Protein AF-A0A1C6RLP1-F1 (afdb_monomer_lite)

Foldseek 3Di:
DVVVVVVCVCVVFPWDKDADDPVRQWDQDPVVRDTGGDGIDGDGPVVVVVSVVVVVVVVVVVVVVVVVVVVVVVVVVVVVVVVVVVVVVVVVVVVVVVVVVVVVVVVVVVVVVVVVVVVVVVVVVVVVVVVVVVVVVVVVVVVVVVVVVVVVVVLLVVLLVLLCVQVVQDDPVVVVVQVCLVQVVVCVPPVFGKDWDPCPCDSVSQQAIFIDTPNDGQAHEQHGLSCLLVDDQPHAYEYAAPVSLCSNVVSVSHDSVRYHYDHHDDPVPVVVD

Sequence (273 aa):
MQLTAFIRWVLHGQTIPHWVRPRYRRIWYPTSESHRRRNLIWTTSRHVDTETRHEAMRQRQDERKRQREEQERRAEQQRQAEAEARRQEEERQREAQRQEQERQRQIRAAGEAARWAEQRRQWEIEAEQARQRREAEERRRQEQARAAEEQRLRQEREEELAAGRWWTGLSSVQIGQLRDAVAEPLWGREATGVEFDPLGVTVDSAYGIAIYVRRRLHGVLRPSPASLGRLPPVVPVYVRNAREAHELVSTGNIDPARVVHFDLPDHEQMSLM

Structure (mmCIF, N/CA/C/O backbone):
data_AF-A0A1C6RLP1-F1
#
_entry.id   AF-A0A1C6RLP1-F1
#
loop_
_atom_site.group_PDB
_atom_site.id
_atom_site.type_symbol
_atom_site.label_atom_id
_atom_site.label_alt_id
_atom_site.label_comp_id
_atom_site.label_asym_id
_atom_site.label_entity_id
_atom_site.label_seq_id
_atom_site.pdbx_PDB_ins_code
_atom_site.Cartn_x
_atom_site.Cartn_y
_atom_site.Cartn_z
_atom_site.occupancy
_atom_site.B_iso_or_equiv
_atom_site.auth_seq_id
_atom_site.auth_comp_id
_atom_site.auth_asym_id
_atom_site.auth_atom_id
_atom_site.pdbx_PDB_model_num
ATOM 1 N N . MET A 1 1 ? -99.589 -6.210 100.890 1.00 49.69 1 MET A N 1
ATOM 2 C CA . MET A 1 1 ? -98.769 -7.447 100.842 1.00 49.69 1 MET A CA 1
ATOM 3 C C . MET A 1 1 ? -97.376 -7.277 100.195 1.00 49.69 1 MET A C 1
ATOM 5 O O . MET A 1 1 ? -96.757 -8.274 99.857 1.00 49.69 1 MET A O 1
ATOM 9 N N . GLN A 1 2 ? -96.814 -6.064 100.064 1.00 63.09 2 GLN A N 1
ATOM 10 C CA . GLN A 1 2 ? -95.478 -5.873 99.454 1.00 63.09 2 GLN A CA 1
ATOM 11 C C . GLN A 1 2 ? -94.317 -5.840 100.469 1.00 63.09 2 GLN A C 1
ATOM 13 O O . GLN A 1 2 ? -93.199 -6.223 100.138 1.00 63.09 2 GLN A O 1
ATOM 18 N N . LEU A 1 3 ? -94.581 -5.463 101.726 1.00 63.12 3 LEU A N 1
ATOM 19 C CA . LEU A 1 3 ? -93.542 -5.332 102.754 1.00 63.12 3 LEU A CA 1
ATOM 20 C C . LEU A 1 3 ? -92.963 -6.690 103.186 1.00 63.12 3 LEU A C 1
ATOM 22 O O . LEU A 1 3 ? -91.759 -6.830 103.339 1.00 63.12 3 LEU A O 1
ATOM 26 N N . THR A 1 4 ? -93.798 -7.720 103.317 1.00 59.78 4 THR A N 1
ATOM 27 C CA . THR A 1 4 ? -93.370 -9.059 103.752 1.00 59.78 4 THR A CA 1
ATOM 28 C C . THR A 1 4 ? -92.510 -9.765 102.702 1.00 59.78 4 THR A C 1
ATOM 30 O O . THR A 1 4 ? -91.589 -10.495 103.055 1.00 59.78 4 THR A O 1
ATOM 33 N N . ALA A 1 5 ? -92.768 -9.516 101.413 1.00 62.84 5 ALA A N 1
ATOM 34 C CA . ALA A 1 5 ? -91.944 -10.007 100.308 1.00 62.84 5 ALA A CA 1
ATOM 35 C C . ALA A 1 5 ? -90.592 -9.278 100.243 1.00 62.84 5 ALA A C 1
ATOM 37 O O . ALA A 1 5 ? -89.565 -9.920 100.042 1.00 62.84 5 ALA A O 1
ATOM 38 N N . PHE A 1 6 ? -90.580 -7.963 100.494 1.00 65.06 6 PHE A N 1
ATOM 39 C CA . PHE A 1 6 ? -89.352 -7.175 100.614 1.00 65.06 6 PHE A CA 1
ATOM 40 C C . PHE A 1 6 ? -88.511 -7.618 101.818 1.00 65.06 6 PHE A C 1
ATOM 42 O O . PHE A 1 6 ? -87.318 -7.860 101.679 1.00 65.06 6 PHE A O 1
ATOM 49 N N . ILE A 1 7 ? -89.142 -7.829 102.975 1.00 61.16 7 ILE A N 1
ATOM 50 C CA . ILE A 1 7 ? -88.480 -8.335 104.182 1.00 61.16 7 ILE A CA 1
ATOM 51 C C . ILE A 1 7 ? -87.945 -9.755 103.949 1.00 61.16 7 ILE A C 1
ATOM 53 O O . ILE A 1 7 ? -86.803 -10.022 104.299 1.00 61.16 7 ILE A O 1
ATOM 57 N N . ARG A 1 8 ? -88.688 -10.651 103.282 1.00 57.91 8 ARG A N 1
ATOM 58 C CA . ARG A 1 8 ? -88.166 -11.973 102.879 1.00 57.91 8 ARG A CA 1
ATOM 59 C C . ARG A 1 8 ? -86.990 -11.873 101.909 1.00 57.91 8 ARG A C 1
ATOM 61 O O . ARG A 1 8 ? -86.051 -12.644 102.044 1.00 57.91 8 ARG A O 1
ATOM 68 N N . TRP A 1 9 ? -87.014 -10.939 100.961 1.00 64.19 9 TRP A N 1
ATOM 69 C CA . TRP A 1 9 ? -85.917 -10.729 100.012 1.00 64.19 9 TRP A CA 1
ATOM 70 C C . TRP A 1 9 ? -84.651 -10.199 100.703 1.00 64.19 9 TRP A C 1
ATOM 72 O O . TRP A 1 9 ? -83.565 -10.723 100.467 1.00 64.19 9 TRP A O 1
ATOM 82 N N . VAL A 1 10 ? -84.802 -9.245 101.627 1.00 58.47 10 VAL A N 1
ATOM 83 C CA . VAL A 1 10 ? -83.713 -8.706 102.462 1.00 58.47 10 VAL A CA 1
ATOM 84 C C . VAL A 1 10 ? -83.183 -9.752 103.457 1.00 58.47 10 VAL A C 1
ATOM 86 O O . VAL A 1 10 ? -81.980 -9.817 103.693 1.00 58.47 10 VAL A O 1
ATOM 89 N N . LEU A 1 11 ? -84.051 -10.605 104.018 1.00 56.56 11 LEU A N 1
ATOM 90 C CA . LEU A 1 11 ? -83.676 -11.628 105.006 1.00 56.56 11 LEU A CA 1
ATOM 91 C C . LEU A 1 11 ? -83.151 -12.939 104.393 1.00 56.56 11 LEU A C 1
ATOM 93 O O . LEU A 1 11 ? -82.450 -13.676 105.080 1.00 56.56 11 LEU A O 1
ATOM 97 N N . HIS A 1 12 ? -83.477 -13.269 103.137 1.00 60.09 12 HIS A N 1
ATOM 98 C CA . HIS A 1 12 ? -82.965 -14.470 102.445 1.00 60.09 12 HIS A CA 1
ATOM 99 C C . HIS A 1 12 ? -81.809 -14.188 101.476 1.00 60.09 12 HIS A C 1
ATOM 101 O O . HIS A 1 12 ? -81.212 -15.123 100.944 1.00 60.09 12 HIS A O 1
ATOM 107 N N . GLY A 1 13 ? -81.445 -12.922 101.276 1.00 60.75 13 GLY A N 1
ATOM 108 C CA . GLY A 1 13 ? -80.247 -12.524 100.550 1.00 60.75 13 GLY A CA 1
ATOM 109 C C . GLY A 1 13 ? -79.553 -11.393 101.289 1.00 60.75 13 GLY A C 1
ATOM 110 O O . GLY A 1 13 ? -79.918 -10.240 101.106 1.00 60.75 13 GLY A O 1
ATOM 111 N N . GLN A 1 14 ? -78.554 -11.725 102.110 1.00 65.69 14 GLN A N 1
ATOM 112 C CA . GLN A 1 14 ? -77.731 -10.762 102.846 1.00 65.69 14 GLN A CA 1
ATOM 113 C C . GLN A 1 14 ? -77.179 -9.690 101.890 1.00 65.69 14 GLN A C 1
ATOM 115 O O . GLN A 1 14 ? -76.252 -9.940 101.114 1.00 65.69 14 GLN A O 1
ATOM 120 N N . THR A 1 15 ? -77.779 -8.499 101.907 1.00 73.69 15 THR A N 1
ATOM 121 C CA . THR A 1 15 ? -77.303 -7.352 101.133 1.00 73.69 15 THR A CA 1
ATOM 122 C C . THR A 1 15 ? -76.133 -6.714 101.862 1.00 73.69 15 THR A C 1
ATOM 124 O O . THR A 1 15 ? -76.281 -6.275 103.001 1.00 73.69 15 THR A O 1
ATOM 127 N N . ILE A 1 16 ? -74.986 -6.630 101.198 1.00 78.50 16 ILE A N 1
ATOM 128 C CA . ILE A 1 16 ? -73.773 -6.005 101.723 1.00 78.50 16 ILE A CA 1
ATOM 129 C C . ILE A 1 16 ? -73.480 -4.697 100.976 1.00 78.50 16 ILE A C 1
ATOM 131 O O . ILE A 1 16 ? -73.788 -4.588 99.780 1.00 78.50 16 ILE A O 1
ATOM 135 N N . PRO A 1 17 ? -72.886 -3.696 101.647 1.00 82.31 17 PRO A N 1
ATOM 136 C CA . PRO A 1 17 ? -72.351 -2.527 100.968 1.00 82.31 17 PRO A CA 1
ATOM 137 C C . PRO A 1 17 ? -71.108 -2.938 100.161 1.00 82.31 17 PRO A C 1
ATOM 139 O O . PRO A 1 17 ? -70.159 -3.494 100.708 1.00 82.31 17 PRO A O 1
ATOM 142 N N . HIS A 1 18 ? -71.105 -2.668 98.855 1.00 84.75 18 HIS A N 1
ATOM 143 C CA . HIS A 1 18 ? -70.014 -3.010 97.935 1.00 84.75 18 HIS A CA 1
ATOM 144 C C . HIS A 1 18 ? -69.529 -1.783 97.164 1.00 84.75 18 HIS A C 1
ATOM 146 O O . HIS A 1 18 ? -70.326 -1.036 96.584 1.00 84.75 18 HIS A O 1
ATOM 152 N N . TRP A 1 19 ? -68.211 -1.586 97.138 1.00 87.12 19 TRP A N 1
ATOM 153 C CA . TRP A 1 19 ? -67.572 -0.507 96.391 1.00 87.12 19 TRP A CA 1
ATOM 154 C C . TRP A 1 19 ? -67.440 -0.885 94.917 1.00 87.12 19 TRP A C 1
ATOM 156 O O . TRP A 1 19 ? -66.669 -1.770 94.547 1.00 87.12 19 TRP A O 1
ATOM 166 N N . VAL A 1 20 ? -68.158 -0.166 94.056 1.00 83.19 20 VAL A N 1
ATOM 167 C CA . VAL A 1 20 ? -68.177 -0.437 92.613 1.00 83.19 20 VAL A CA 1
ATOM 168 C C . VAL A 1 20 ? -66.819 -0.088 91.998 1.00 83.19 20 VAL A C 1
ATOM 170 O O . VAL A 1 20 ? -66.298 1.028 92.179 1.00 83.19 20 VAL A O 1
ATOM 173 N N . ARG A 1 21 ? -66.232 -1.019 91.233 1.00 82.25 21 ARG A N 1
ATOM 174 C CA . ARG A 1 21 ? -64.921 -0.797 90.599 1.00 82.25 21 ARG A CA 1
ATOM 175 C C . ARG A 1 21 ? -64.995 0.346 89.576 1.00 82.25 21 ARG A C 1
ATOM 177 O O . ARG A 1 21 ? -66.020 0.489 88.908 1.00 82.25 21 ARG A O 1
ATOM 184 N N . PRO A 1 22 ? -63.919 1.142 89.382 1.00 84.06 22 PRO A N 1
ATOM 185 C CA . PRO A 1 22 ? -63.925 2.362 88.561 1.00 84.06 22 PRO A CA 1
ATOM 186 C C . PRO A 1 22 ? -64.603 2.243 87.190 1.00 84.06 22 PRO A C 1
ATOM 188 O O . PRO A 1 22 ? -65.328 3.151 86.783 1.00 84.06 22 PRO A O 1
ATOM 191 N N . ARG A 1 23 ? -64.421 1.107 86.508 1.00 81.38 23 ARG A N 1
ATOM 192 C CA . ARG A 1 23 ? -64.963 0.838 85.169 1.00 81.38 23 ARG A CA 1
ATOM 193 C C . ARG A 1 23 ? -66.481 0.620 85.140 1.00 81.38 23 ARG A C 1
ATOM 195 O O . ARG A 1 23 ? -67.092 0.881 84.112 1.00 81.38 23 ARG A O 1
ATOM 202 N N . TYR A 1 24 ? -67.085 0.200 86.251 1.00 81.25 24 TYR A N 1
ATOM 203 C CA . TYR A 1 24 ? -68.528 -0.055 86.367 1.00 81.25 24 TYR A CA 1
ATOM 204 C C . TYR A 1 24 ? -69.284 1.057 87.116 1.00 81.25 24 TYR A C 1
ATOM 206 O O . TYR A 1 24 ? -70.502 0.998 87.251 1.00 81.25 24 TYR A O 1
ATOM 214 N N . ARG A 1 25 ? -68.589 2.108 87.584 1.00 84.69 25 ARG A N 1
ATOM 215 C CA . ARG A 1 25 ? -69.204 3.214 88.350 1.00 84.69 25 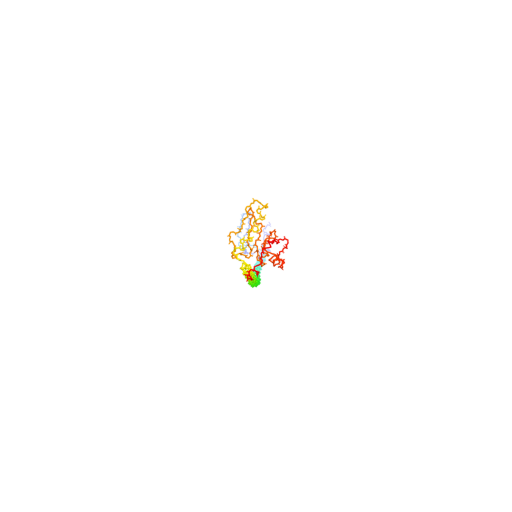ARG A CA 1
ATOM 216 C C . ARG A 1 25 ? -70.211 4.029 87.548 1.00 84.69 25 ARG A C 1
ATOM 218 O O . ARG A 1 25 ? -71.089 4.650 88.141 1.00 84.69 25 ARG A O 1
ATOM 225 N N . ARG A 1 26 ? -70.050 4.107 86.225 1.00 83.75 26 ARG A N 1
ATOM 226 C CA . ARG A 1 26 ? -70.919 4.893 85.342 1.00 83.75 26 ARG A CA 1
ATOM 227 C C . ARG A 1 26 ? -72.095 4.037 84.893 1.00 83.75 26 ARG A C 1
ATOM 229 O O . ARG A 1 26 ? -71.922 3.138 84.081 1.00 83.75 26 ARG A O 1
ATOM 236 N N . ILE A 1 27 ? -73.281 4.365 85.389 1.00 79.44 27 ILE A N 1
ATOM 237 C CA . ILE A 1 27 ? -74.535 3.733 84.972 1.00 79.44 27 ILE A CA 1
ATOM 238 C C . ILE A 1 27 ? -75.354 4.776 84.217 1.00 79.44 27 ILE A C 1
ATOM 240 O O . ILE A 1 27 ? -75.438 5.929 84.646 1.00 79.44 27 ILE A O 1
ATOM 244 N N . TRP A 1 28 ? -75.896 4.383 83.069 1.00 81.50 28 TRP A N 1
ATOM 245 C CA . TRP A 1 28 ? -76.830 5.191 82.291 1.00 81.50 28 TRP A CA 1
ATOM 246 C C . TRP A 1 28 ? -78.230 5.101 82.900 1.00 81.50 28 TRP A C 1
ATOM 248 O O . TRP A 1 28 ? -78.699 3.998 83.178 1.00 81.50 28 TRP A O 1
ATOM 258 N N . TYR A 1 29 ? -78.887 6.242 83.110 1.00 78.50 29 TYR A N 1
ATOM 259 C CA . TYR A 1 29 ? -80.277 6.291 83.562 1.00 78.50 29 TYR A CA 1
ATOM 260 C C . TYR A 1 29 ? -81.164 6.730 82.403 1.00 78.50 29 TYR A C 1
ATOM 262 O O . TYR A 1 29 ? -81.102 7.901 82.027 1.00 78.50 29 TYR A O 1
ATOM 270 N N . PRO A 1 30 ? -82.006 5.833 81.861 1.00 76.44 30 PRO A N 1
ATOM 271 C CA . PRO A 1 30 ? -82.843 6.149 80.708 1.00 76.44 30 PRO A CA 1
ATOM 272 C C . PRO A 1 30 ? -83.847 7.273 80.987 1.00 76.44 30 PRO A C 1
ATOM 274 O O . PRO A 1 30 ? -84.118 8.080 80.115 1.00 76.44 30 PRO A O 1
ATOM 277 N N . THR A 1 31 ? -84.369 7.360 82.214 1.00 80.25 31 THR A N 1
ATOM 278 C CA . THR A 1 31 ? -85.379 8.356 82.612 1.00 80.25 31 THR A CA 1
ATOM 279 C C . THR A 1 31 ? -84.837 9.769 82.796 1.00 80.25 31 THR A C 1
ATOM 281 O O . THR A 1 31 ? -85.618 10.712 82.801 1.00 80.25 31 THR A O 1
ATOM 284 N N . SER A 1 32 ? -83.526 9.933 82.982 1.00 76.25 32 SER A N 1
ATOM 285 C CA . SER A 1 32 ? -82.899 11.242 83.199 1.00 76.25 32 SER A CA 1
ATOM 286 C C . SER A 1 32 ? -81.805 11.560 82.183 1.00 76.25 32 SER A C 1
ATOM 288 O O . SER A 1 32 ? -81.011 12.460 82.454 1.00 76.25 32 SER A O 1
ATOM 290 N N . GLU A 1 33 ? -81.700 10.763 81.110 1.00 80.44 33 GLU A N 1
ATOM 291 C CA . GLU A 1 33 ? -80.684 10.830 80.043 1.00 80.44 33 GLU A CA 1
ATOM 292 C C . GLU A 1 33 ? -79.288 11.245 80.528 1.00 80.44 33 GLU A C 1
ATOM 294 O O . GLU A 1 33 ? -78.588 12.066 79.938 1.00 80.44 33 GLU A O 1
ATOM 299 N N . SER A 1 34 ? -78.869 10.704 81.668 1.00 85.38 34 SER A N 1
ATOM 300 C CA . SER A 1 34 ? -77.621 11.112 82.298 1.00 85.38 34 SER A CA 1
ATOM 301 C C . SER A 1 34 ? -76.903 9.932 82.916 1.00 85.38 34 SER A C 1
ATOM 303 O O . SER A 1 34 ? -77.490 8.986 83.452 1.00 85.38 34 SER A O 1
ATOM 305 N N . HIS A 1 35 ? -75.576 10.004 82.858 1.00 82.38 35 HIS A N 1
ATOM 306 C CA . HIS A 1 35 ? -74.723 9.097 83.599 1.00 82.38 35 HIS A CA 1
ATOM 307 C C . HIS A 1 35 ? -74.571 9.595 85.025 1.00 82.38 35 HIS A C 1
ATOM 309 O O . HIS A 1 35 ? -74.122 10.717 85.258 1.00 82.38 35 HIS A O 1
ATOM 315 N N . ARG A 1 36 ? -74.836 8.721 85.992 1.00 80.62 36 ARG A N 1
ATOM 316 C CA . ARG A 1 36 ? -74.445 8.978 87.380 1.00 80.62 36 ARG A CA 1
ATOM 317 C C . ARG A 1 36 ? -73.341 8.025 87.790 1.00 80.62 36 ARG A C 1
ATOM 319 O O . ARG A 1 36 ? -73.319 6.860 87.388 1.00 80.62 36 ARG A O 1
ATOM 326 N N . ARG A 1 37 ? -72.411 8.542 88.592 1.00 84.06 37 ARG A N 1
ATOM 327 C CA . ARG A 1 37 ? -71.358 7.744 89.216 1.00 84.06 37 ARG A CA 1
ATOM 328 C C . ARG A 1 37 ? -71.879 7.182 90.530 1.00 84.06 37 ARG A C 1
ATOM 330 O O . ARG A 1 37 ? -72.184 7.943 91.441 1.00 84.06 37 ARG A O 1
ATOM 337 N N . ARG A 1 38 ? -71.974 5.858 90.625 1.00 82.06 38 ARG A N 1
ATOM 338 C CA . ARG A 1 38 ? -72.230 5.161 91.888 1.00 82.06 38 ARG A CA 1
ATOM 339 C C . ARG A 1 38 ? -70.918 4.592 92.399 1.00 82.06 38 ARG A C 1
ATOM 341 O O . ARG A 1 38 ? -70.305 3.766 91.732 1.00 82.06 38 ARG A O 1
ATOM 348 N N . ASN A 1 39 ? -70.487 5.059 93.565 1.00 82.75 39 ASN A N 1
ATOM 349 C CA . ASN A 1 39 ? -69.274 4.557 94.210 1.00 82.75 39 ASN A CA 1
ATOM 350 C C . ASN A 1 39 ? -69.573 3.372 95.135 1.00 82.75 39 ASN A C 1
ATOM 352 O O . ASN A 1 39 ? -68.718 2.510 95.305 1.00 82.75 39 ASN A O 1
ATOM 356 N N . LEU A 1 40 ? -70.791 3.316 95.676 1.00 85.19 40 LEU A N 1
ATOM 357 C CA . LEU A 1 40 ? -71.244 2.313 96.627 1.00 85.19 40 LEU A CA 1
ATOM 358 C C . LEU A 1 40 ? -72.641 1.832 96.223 1.00 85.19 40 LEU A C 1
ATOM 360 O O . LEU A 1 40 ? -73.499 2.648 95.874 1.00 85.19 40 LEU A O 1
ATOM 364 N N . ILE A 1 41 ? -72.861 0.522 96.258 1.00 83.50 41 ILE A N 1
ATOM 365 C CA . ILE A 1 41 ? -74.172 -0.098 96.044 1.00 83.50 41 ILE A CA 1
ATOM 366 C C . ILE A 1 41 ? -74.447 -1.118 97.144 1.00 83.50 41 ILE A C 1
ATOM 368 O O . ILE A 1 41 ? -73.523 -1.737 97.665 1.00 83.50 41 ILE A O 1
ATOM 372 N N . TRP A 1 42 ? -75.721 -1.318 97.464 1.00 80.81 42 TRP A N 1
ATOM 373 C CA . TRP A 1 42 ? -76.164 -2.451 98.269 1.00 80.81 42 TRP A CA 1
ATOM 374 C C . TRP A 1 42 ? -76.475 -3.600 97.316 1.00 80.81 42 TRP A C 1
ATOM 376 O O . TRP A 1 42 ? -77.325 -3.458 96.437 1.00 80.81 42 TRP A O 1
ATOM 386 N N . THR A 1 43 ? -75.740 -4.702 97.424 1.00 80.88 43 THR A N 1
ATOM 387 C CA . THR A 1 43 ? -75.869 -5.841 96.507 1.00 80.88 43 THR A CA 1
ATOM 388 C C . THR A 1 43 ? -75.664 -7.161 97.240 1.00 80.88 43 THR A C 1
ATOM 390 O O . THR A 1 43 ? -75.338 -7.183 98.423 1.00 80.88 43 THR A O 1
ATOM 393 N N . THR A 1 44 ? -75.884 -8.275 96.552 1.00 79.62 44 THR A N 1
ATOM 394 C CA . THR A 1 44 ? -75.663 -9.616 97.107 1.00 79.62 44 THR A CA 1
ATOM 395 C C . THR A 1 44 ? -74.211 -10.052 96.910 1.00 79.62 44 THR A C 1
ATOM 397 O O . THR A 1 44 ? -73.563 -9.655 95.938 1.00 79.62 44 THR A O 1
ATOM 400 N N . SER A 1 45 ? -73.704 -10.925 97.784 1.00 79.06 45 SER A N 1
ATOM 401 C CA . SER A 1 45 ? -72.367 -11.535 97.651 1.00 79.06 45 SER A CA 1
ATOM 402 C C . SER A 1 45 ? -72.134 -12.160 96.268 1.00 79.06 45 SER A C 1
ATOM 404 O O . SER A 1 45 ? -71.102 -11.932 95.641 1.00 79.06 45 SER A O 1
ATOM 406 N N . ARG A 1 46 ? -73.151 -12.834 95.715 1.00 80.50 46 ARG A N 1
ATOM 407 C CA . ARG A 1 46 ? -73.116 -13.438 94.373 1.00 80.50 46 ARG A CA 1
ATOM 408 C C . ARG A 1 46 ? -72.812 -12.424 93.262 1.00 80.50 46 ARG A C 1
ATOM 410 O O . ARG A 1 46 ? -72.161 -12.770 92.274 1.00 80.50 46 ARG A O 1
ATOM 417 N N . HIS A 1 47 ? -73.278 -11.182 93.393 1.00 80.38 47 HIS A N 1
ATOM 418 C CA . HIS A 1 47 ? -72.984 -10.127 92.424 1.00 80.38 47 HIS A CA 1
ATOM 419 C C . HIS A 1 47 ? -71.520 -9.679 92.503 1.00 80.38 47 HIS A C 1
ATOM 421 O O . HIS A 1 47 ? -70.874 -9.543 91.466 1.00 80.38 47 HIS A O 1
ATOM 427 N N . VAL A 1 48 ? -70.981 -9.529 93.717 1.00 81.81 48 VAL A N 1
ATOM 428 C CA . VAL A 1 48 ? -69.567 -9.185 93.958 1.00 81.81 48 VAL A CA 1
ATOM 429 C C . VAL A 1 48 ? -68.631 -10.257 93.394 1.00 81.81 48 VAL A C 1
ATOM 431 O O . VAL A 1 48 ? -67.642 -9.935 92.726 1.00 81.81 48 VAL A O 1
ATOM 434 N N . ASP A 1 49 ? -68.977 -11.532 93.582 1.00 83.94 49 ASP A N 1
ATOM 435 C CA . ASP A 1 49 ? -68.229 -12.660 93.019 1.00 83.94 49 ASP A CA 1
ATOM 436 C C . ASP A 1 49 ? -68.257 -12.651 91.489 1.00 83.94 49 ASP A C 1
ATOM 438 O O . ASP A 1 49 ? -67.244 -12.901 90.834 1.00 83.94 49 ASP A O 1
ATOM 442 N N . THR A 1 50 ? -69.410 -12.325 90.902 1.00 85.19 50 THR A N 1
ATOM 443 C CA . THR A 1 50 ? -69.573 -12.247 89.445 1.00 85.19 50 THR A CA 1
ATOM 444 C C . THR A 1 50 ? -68.772 -11.081 88.858 1.00 85.19 50 THR A C 1
ATOM 446 O O . THR A 1 50 ? -68.044 -11.278 87.886 1.00 85.19 50 THR A O 1
ATOM 449 N N . GLU A 1 51 ? -68.825 -9.892 89.471 1.00 84.06 51 GLU A N 1
ATOM 450 C CA . GLU A 1 51 ? -68.019 -8.728 89.067 1.00 84.06 51 GLU A CA 1
ATOM 451 C C . GLU A 1 51 ? -66.516 -9.032 89.168 1.00 84.06 51 GLU A C 1
ATOM 453 O O . GLU A 1 51 ? -65.748 -8.720 88.255 1.00 84.06 51 GLU A O 1
ATOM 458 N N . THR A 1 52 ? -66.095 -9.706 90.241 1.00 85.50 52 THR A N 1
ATOM 459 C CA . THR A 1 52 ? -64.699 -10.115 90.448 1.00 85.50 52 THR A CA 1
ATOM 460 C C . THR A 1 52 ? -64.246 -11.148 89.414 1.00 85.50 52 THR A C 1
ATOM 462 O O . THR A 1 52 ? -63.162 -11.002 88.847 1.00 85.50 52 THR A O 1
ATOM 465 N N . ARG A 1 53 ? -65.083 -12.144 89.087 1.00 87.50 53 ARG A N 1
ATOM 466 C CA . ARG A 1 53 ? -64.810 -13.119 88.014 1.00 87.50 53 ARG A CA 1
ATOM 467 C C . ARG A 1 53 ? -64.725 -12.458 86.637 1.00 87.50 53 ARG A C 1
ATOM 469 O O . ARG A 1 53 ? -63.828 -12.792 85.866 1.00 87.50 53 ARG A O 1
ATOM 476 N N . HIS A 1 54 ? -65.615 -11.513 86.332 1.00 87.56 54 HIS A N 1
ATOM 477 C CA . HIS A 1 54 ? -65.586 -10.760 85.076 1.00 87.56 54 HIS A CA 1
ATOM 478 C C . HIS A 1 54 ? -64.317 -9.911 84.957 1.00 87.56 54 HIS A C 1
ATOM 480 O O . HIS A 1 54 ? -63.695 -9.883 83.896 1.00 87.56 54 HIS A O 1
ATOM 486 N N . GLU A 1 55 ? -63.889 -9.255 86.038 1.00 86.50 55 GLU A N 1
ATOM 487 C CA . GLU A 1 55 ? -62.658 -8.465 86.013 1.00 86.50 55 GLU A CA 1
ATOM 488 C C . GLU A 1 55 ? -61.414 -9.342 85.846 1.00 86.50 55 GLU A C 1
ATOM 490 O O . GLU A 1 55 ? -60.562 -9.029 85.017 1.00 86.50 55 GLU A O 1
ATOM 495 N N . ALA A 1 56 ? -61.341 -10.476 86.549 1.00 88.38 56 ALA A N 1
ATOM 496 C CA . ALA A 1 56 ? -60.250 -11.436 86.388 1.00 88.38 56 ALA A CA 1
ATOM 497 C C . ALA A 1 56 ? -60.190 -12.011 84.960 1.00 88.38 56 ALA A C 1
ATOM 499 O O . ALA A 1 56 ? -59.110 -12.163 84.391 1.00 88.38 56 ALA A O 1
ATOM 500 N N . MET A 1 57 ? -61.345 -12.299 84.347 1.00 90.94 57 MET A N 1
ATOM 501 C CA . MET A 1 57 ? -61.414 -12.741 82.951 1.00 90.94 57 MET A CA 1
ATOM 502 C C . MET A 1 57 ? -60.910 -11.657 81.990 1.00 90.94 57 MET A C 1
ATOM 504 O O . MET A 1 57 ? -60.133 -11.964 81.087 1.00 90.94 57 MET A O 1
ATOM 508 N N . ARG A 1 58 ? -61.305 -10.395 82.196 1.00 88.88 58 ARG A N 1
ATOM 509 C CA . ARG A 1 58 ? -60.843 -9.275 81.364 1.00 88.88 58 ARG A CA 1
ATOM 510 C C . ARG A 1 58 ? -59.351 -9.024 81.495 1.00 88.88 58 ARG A C 1
ATOM 512 O O . ARG A 1 58 ? -58.692 -8.886 80.476 1.00 88.88 58 ARG A O 1
ATOM 519 N N . GLN A 1 59 ? -58.807 -9.034 82.709 1.00 88.38 59 GLN A N 1
ATOM 520 C CA . GLN A 1 59 ? -57.365 -8.880 82.917 1.00 88.38 59 GLN A CA 1
ATOM 521 C C . GLN A 1 59 ? -56.576 -9.959 82.165 1.00 88.38 59 GLN A C 1
ATOM 523 O O . GLN A 1 59 ? -55.628 -9.636 81.458 1.00 88.38 59 GLN A O 1
ATOM 528 N N . ARG A 1 60 ? -57.037 -11.219 82.201 1.00 91.62 60 ARG A N 1
ATOM 529 C CA . ARG A 1 60 ? -56.442 -12.308 81.406 1.00 91.62 60 ARG A CA 1
ATOM 530 C C . ARG A 1 60 ? -56.557 -12.079 79.895 1.00 91.62 60 ARG A C 1
ATOM 532 O O . ARG A 1 60 ? -55.663 -12.481 79.155 1.00 91.62 60 ARG A O 1
ATOM 539 N N . GLN A 1 61 ? -57.646 -11.480 79.413 1.00 91.06 61 GLN A N 1
ATOM 540 C CA . GLN A 1 61 ? -57.809 -11.142 77.992 1.00 91.06 61 GLN A CA 1
ATOM 541 C C . GLN A 1 61 ? -56.890 -9.992 77.568 1.00 91.06 61 GLN A C 1
ATOM 543 O O . GLN A 1 61 ? -56.237 -10.105 76.534 1.00 91.06 61 GLN A O 1
ATOM 548 N N . ASP A 1 62 ? -56.799 -8.932 78.371 1.00 91.00 62 ASP A N 1
ATOM 549 C CA . ASP A 1 62 ? -55.925 -7.786 78.113 1.00 91.00 62 ASP A CA 1
ATOM 550 C C . ASP A 1 62 ? -54.448 -8.209 78.137 1.00 91.00 62 ASP A C 1
ATOM 552 O O . ASP A 1 62 ? -53.670 -7.805 77.275 1.00 91.00 62 ASP A O 1
ATOM 556 N N . GLU A 1 63 ? -54.061 -9.085 79.067 1.00 91.81 63 GLU A N 1
ATOM 557 C CA . GLU A 1 63 ? -52.703 -9.627 79.155 1.00 91.81 63 GLU A CA 1
ATOM 558 C C . GLU A 1 63 ? -52.365 -10.531 77.961 1.00 91.81 63 GLU A C 1
ATOM 560 O O . GLU A 1 63 ? -51.316 -10.364 77.339 1.00 91.81 63 GLU A O 1
ATOM 565 N N . ARG A 1 64 ? -53.291 -11.405 77.539 1.00 92.25 64 ARG A N 1
ATOM 566 C CA . ARG A 1 64 ? -53.140 -12.189 76.299 1.00 92.25 64 ARG A CA 1
ATOM 567 C C . ARG A 1 64 ? -53.045 -11.304 75.060 1.00 92.25 64 ARG A C 1
ATOM 569 O O . ARG A 1 64 ? -52.288 -11.622 74.147 1.00 92.25 64 ARG A O 1
ATOM 576 N N . LYS A 1 65 ? -53.811 -10.211 75.006 1.00 93.31 65 LYS A N 1
ATOM 577 C CA . LYS A 1 65 ? -53.764 -9.258 73.894 1.00 93.31 65 LYS A CA 1
ATOM 578 C C . LYS A 1 65 ? -52.403 -8.563 73.833 1.00 93.31 65 LYS A C 1
ATOM 580 O O . LYS A 1 65 ? -51.800 -8.538 72.769 1.00 93.31 65 LYS A O 1
ATOM 585 N N . ARG A 1 66 ? -51.882 -8.100 74.974 1.00 93.12 66 ARG A N 1
ATOM 586 C CA . ARG A 1 66 ? -50.538 -7.502 75.065 1.00 93.12 66 ARG A CA 1
ATOM 587 C C . ARG A 1 66 ? -49.441 -8.475 74.644 1.00 93.12 66 ARG A C 1
ATOM 589 O O . ARG A 1 66 ? -48.575 -8.095 73.869 1.00 93.12 66 ARG A O 1
ATOM 596 N N . GLN A 1 67 ? -49.505 -9.729 75.096 1.00 91.81 67 GLN A N 1
ATOM 597 C CA . GLN A 1 67 ? -48.537 -10.756 74.694 1.00 91.81 67 GLN A CA 1
ATOM 598 C C . GLN A 1 67 ? -48.561 -11.012 73.181 1.00 91.81 67 GLN A C 1
ATOM 600 O O . GLN A 1 67 ? -47.503 -11.167 72.577 1.00 91.81 67 GLN A O 1
ATOM 605 N N . ARG A 1 68 ? -49.747 -11.022 72.555 1.00 91.62 68 ARG A N 1
ATOM 606 C CA . ARG A 1 68 ? -49.874 -11.149 71.093 1.00 91.62 68 ARG A CA 1
ATOM 607 C C . ARG A 1 68 ? -49.295 -9.945 70.359 1.00 91.62 68 ARG A C 1
ATOM 609 O O . ARG A 1 68 ? -48.491 -10.140 69.461 1.00 91.62 68 ARG A O 1
ATOM 616 N N . GLU A 1 69 ? -49.641 -8.728 70.775 1.00 93.19 69 GLU A N 1
ATOM 617 C CA . GLU A 1 69 ? -49.108 -7.500 70.167 1.00 93.19 69 GLU A CA 1
ATOM 618 C C . GLU A 1 69 ? -47.578 -7.416 70.302 1.00 93.19 69 GLU A C 1
ATOM 620 O O . GLU A 1 69 ? -46.888 -6.988 69.379 1.00 93.19 69 GLU A O 1
ATOM 625 N N . GLU A 1 70 ? -47.016 -7.854 71.432 1.00 92.94 70 GLU A N 1
ATOM 626 C CA . GLU A 1 70 ? -45.567 -7.882 71.629 1.00 92.94 70 GLU A CA 1
ATOM 627 C C . GLU A 1 70 ? -44.883 -8.954 70.767 1.00 92.94 70 GLU A C 1
ATOM 629 O O . GLU A 1 70 ? -43.830 -8.693 70.182 1.00 92.94 70 GLU A O 1
ATOM 634 N N . GLN A 1 71 ? -45.490 -10.138 70.631 1.00 92.31 71 GLN A N 1
ATOM 635 C CA . GLN A 1 71 ? -45.003 -11.172 69.713 1.00 92.31 71 GLN A CA 1
ATOM 636 C C . GLN A 1 71 ? -45.069 -10.719 68.251 1.00 92.31 71 GLN A C 1
ATOM 638 O O . GLN A 1 71 ? -44.107 -10.933 67.516 1.00 92.31 71 GLN A O 1
ATOM 643 N N . GLU A 1 72 ? -46.150 -10.054 67.841 1.00 92.88 72 GLU A N 1
ATOM 644 C CA . GLU A 1 72 ? -46.296 -9.501 66.492 1.00 92.88 72 GLU A CA 1
ATOM 645 C C . GLU A 1 72 ? -45.230 -8.443 66.205 1.00 92.88 72 GLU A C 1
ATOM 647 O O . GLU A 1 72 ? -44.557 -8.534 65.182 1.00 92.88 72 GLU A O 1
ATOM 652 N N . ARG A 1 73 ? -44.976 -7.513 67.137 1.00 93.94 73 ARG A N 1
ATOM 653 C CA . ARG A 1 73 ? -43.907 -6.511 66.980 1.00 93.94 73 ARG A CA 1
ATOM 654 C C . ARG A 1 73 ? -42.526 -7.142 66.850 1.00 93.94 73 ARG A C 1
ATOM 656 O O . ARG A 1 73 ? -41.742 -6.719 66.006 1.00 93.94 73 ARG A O 1
ATOM 663 N N . ARG A 1 74 ? -42.214 -8.156 67.666 1.00 93.00 74 ARG A N 1
ATOM 664 C CA . ARG A 1 74 ? -40.927 -8.867 67.579 1.00 93.00 74 ARG A CA 1
ATOM 665 C C . ARG A 1 74 ? -40.792 -9.611 66.251 1.00 93.00 74 ARG A C 1
ATOM 667 O O . ARG A 1 74 ? -39.735 -9.553 65.631 1.00 93.00 74 ARG A O 1
ATOM 674 N N . ALA A 1 75 ? -41.857 -10.270 65.796 1.00 93.31 75 ALA A N 1
ATOM 675 C CA . ALA A 1 75 ? -41.871 -10.959 64.509 1.00 93.31 75 ALA A CA 1
ATOM 676 C C . ALA A 1 75 ? -41.736 -9.980 63.331 1.00 93.31 75 ALA A C 1
ATOM 678 O O . ALA A 1 75 ? -41.027 -10.268 62.370 1.00 93.31 75 ALA A O 1
ATOM 679 N N . GLU A 1 76 ? -42.376 -8.814 63.403 1.00 93.12 76 GLU A N 1
ATOM 680 C CA . GLU A 1 76 ? -42.273 -7.773 62.380 1.00 93.12 76 GLU A CA 1
ATOM 681 C C . GLU A 1 76 ? -40.864 -7.169 62.323 1.00 93.12 76 GLU A C 1
ATOM 683 O O . GLU A 1 76 ? -40.293 -7.066 61.239 1.00 93.12 76 GLU A O 1
ATOM 688 N N . GLN A 1 77 ? -40.252 -6.882 63.477 1.00 93.50 77 GLN A N 1
ATOM 689 C CA . GLN A 1 77 ? -38.857 -6.433 63.554 1.00 93.50 77 GLN A CA 1
ATOM 690 C C . GLN A 1 77 ? -37.885 -7.467 62.974 1.00 93.50 77 GLN A C 1
ATOM 692 O O . GLN A 1 77 ? -36.976 -7.105 62.230 1.00 93.50 77 GLN A O 1
ATOM 697 N N . GLN A 1 78 ? -38.090 -8.757 63.256 1.00 92.88 78 GLN A N 1
ATOM 698 C CA . GLN A 1 78 ? -37.269 -9.822 62.672 1.00 92.88 78 GLN A CA 1
ATOM 699 C C . GLN A 1 78 ? -37.417 -9.896 61.150 1.00 92.88 78 GLN A C 1
ATOM 701 O O . GLN A 1 78 ? -36.415 -10.005 60.449 1.00 92.88 78 GLN A O 1
ATOM 706 N N . ARG A 1 79 ? -38.643 -9.775 60.621 1.00 93.44 79 ARG A N 1
ATOM 707 C CA . ARG A 1 79 ? -38.877 -9.754 59.167 1.00 93.44 79 ARG A CA 1
ATOM 708 C C . ARG A 1 79 ? -38.226 -8.550 58.495 1.00 93.44 79 ARG A C 1
ATOM 710 O O . ARG A 1 79 ? -37.693 -8.693 57.399 1.00 93.44 79 ARG A O 1
ATOM 717 N N . GLN A 1 80 ? -38.269 -7.381 59.132 1.00 94.06 80 GLN A N 1
ATOM 718 C CA . GLN A 1 80 ? -37.612 -6.180 58.615 1.00 94.06 80 GLN A CA 1
ATOM 719 C C . GLN A 1 80 ? -36.089 -6.351 58.590 1.00 94.06 80 GLN A C 1
ATOM 721 O O . GLN A 1 80 ? -35.481 -6.126 57.547 1.00 94.06 80 GLN A O 1
ATOM 726 N N . ALA A 1 81 ? -35.492 -6.847 59.676 1.00 94.25 81 ALA A N 1
ATOM 727 C CA . ALA A 1 81 ? -34.055 -7.108 59.742 1.00 94.25 81 ALA A CA 1
ATOM 728 C C . ALA A 1 81 ? -33.598 -8.151 58.705 1.00 94.25 81 ALA A 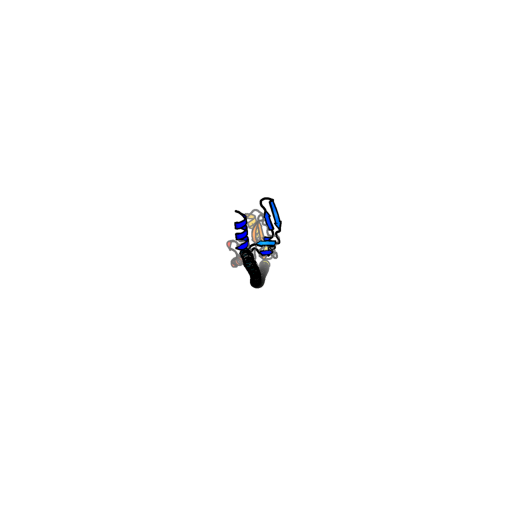C 1
ATOM 730 O O . ALA A 1 81 ? -32.578 -7.966 58.043 1.00 94.25 81 ALA A O 1
ATOM 731 N N . GLU A 1 82 ? -34.366 -9.228 58.510 1.00 94.31 82 GLU A N 1
ATOM 732 C CA . GLU A 1 82 ? -34.058 -10.240 57.494 1.00 94.31 82 GLU A CA 1
ATOM 733 C C . GLU A 1 82 ? -34.185 -9.675 56.070 1.00 94.31 82 GLU A C 1
ATOM 735 O O . GLU A 1 82 ? -33.350 -9.954 55.208 1.00 94.31 82 GLU A O 1
ATOM 740 N N . ALA A 1 83 ? -35.196 -8.841 55.811 1.00 93.94 83 ALA A N 1
ATOM 741 C CA . ALA A 1 83 ? -35.366 -8.188 54.518 1.00 93.94 83 ALA A CA 1
ATOM 742 C C . ALA A 1 83 ? -34.228 -7.200 54.212 1.00 93.94 83 ALA A C 1
ATOM 744 O O . ALA A 1 83 ? -33.766 -7.145 53.072 1.00 93.94 83 ALA A O 1
ATOM 745 N N . GLU A 1 84 ? -33.756 -6.441 55.203 1.00 93.62 84 GLU A N 1
ATOM 746 C CA . GLU A 1 84 ? -32.602 -5.550 55.048 1.00 93.62 84 GLU A CA 1
ATOM 747 C C . GLU A 1 84 ? -31.306 -6.329 54.812 1.00 93.62 84 GLU A C 1
ATOM 749 O O . GLU A 1 84 ? -30.555 -5.988 53.898 1.00 93.62 84 GLU A O 1
ATOM 754 N N . ALA A 1 85 ? -31.077 -7.416 55.555 1.00 93.88 85 ALA A N 1
ATOM 755 C CA . ALA A 1 85 ? -29.918 -8.282 55.353 1.00 93.88 85 ALA A CA 1
ATOM 756 C C . ALA A 1 85 ? -29.886 -8.866 53.931 1.00 93.88 85 ALA A C 1
ATOM 758 O O . ALA A 1 85 ? -28.855 -8.805 53.261 1.00 93.88 85 ALA A O 1
ATOM 759 N N . ARG A 1 86 ? -31.034 -9.340 53.424 1.00 94.62 86 ARG A N 1
ATOM 760 C CA . ARG A 1 86 ? -31.153 -9.842 52.044 1.00 94.62 86 ARG A CA 1
ATOM 761 C C . ARG A 1 86 ? -30.850 -8.763 51.003 1.00 94.62 86 ARG A C 1
ATOM 763 O O . ARG A 1 86 ? -30.163 -9.051 50.028 1.00 94.62 86 ARG A O 1
ATOM 770 N N . ARG A 1 87 ? -31.313 -7.523 51.207 1.00 94.06 87 ARG A N 1
ATOM 771 C CA . ARG A 1 87 ? -31.009 -6.403 50.293 1.00 94.06 87 ARG A CA 1
ATOM 772 C C . ARG A 1 87 ? -29.519 -6.079 50.268 1.00 94.06 87 ARG A C 1
ATOM 774 O O . ARG A 1 87 ? -28.967 -5.902 49.188 1.00 94.06 87 ARG A O 1
ATOM 781 N N . GLN A 1 88 ? -28.871 -6.039 51.433 1.00 93.75 88 GLN A N 1
ATOM 782 C CA . GLN A 1 88 ? -27.431 -5.783 51.520 1.00 93.75 88 GLN A CA 1
ATOM 783 C C . GLN A 1 88 ? -26.611 -6.894 50.857 1.00 93.75 88 GLN A C 1
ATOM 785 O O . GLN A 1 88 ? -25.619 -6.617 50.186 1.00 93.75 88 GLN A O 1
ATOM 790 N N . GLU A 1 89 ? -27.012 -8.153 51.027 1.00 92.75 89 GLU A N 1
ATOM 791 C CA . GLU A 1 89 ? -26.333 -9.278 50.387 1.00 92.75 89 GLU A CA 1
ATOM 792 C C . GLU A 1 89 ? -26.504 -9.253 48.862 1.00 92.75 89 GLU A C 1
ATOM 794 O O . GLU A 1 89 ? -25.528 -9.423 48.130 1.00 92.75 89 GLU A O 1
ATOM 799 N N . GLU A 1 90 ? -27.707 -8.947 48.372 1.00 94.94 90 GLU A N 1
ATOM 800 C CA . GLU A 1 90 ? -27.968 -8.796 46.939 1.00 94.94 90 GLU A CA 1
ATOM 801 C C . GLU A 1 90 ? -27.173 -7.629 46.328 1.00 94.94 90 GLU A C 1
ATOM 803 O O . GLU A 1 90 ? -26.631 -7.747 45.228 1.00 94.94 90 GLU A O 1
ATOM 808 N N . GLU A 1 91 ? -27.044 -6.511 47.045 1.00 94.88 91 GLU A N 1
ATOM 809 C CA . GLU A 1 91 ? -26.246 -5.363 46.610 1.00 94.88 91 GLU A CA 1
ATOM 810 C C . GLU A 1 91 ? -24.755 -5.715 46.504 1.00 94.88 91 GLU A C 1
ATOM 812 O O . GLU A 1 91 ? -24.145 -5.476 45.459 1.00 94.88 91 GLU A O 1
ATOM 817 N N . ARG A 1 92 ? -24.194 -6.408 47.506 1.00 94.44 92 ARG A N 1
ATOM 818 C CA . ARG A 1 92 ? -22.808 -6.912 47.459 1.00 94.44 92 ARG A CA 1
ATOM 819 C C . ARG A 1 92 ? -22.579 -7.878 46.301 1.00 94.44 92 ARG A C 1
ATOM 821 O O . ARG A 1 92 ? -21.544 -7.811 45.639 1.00 94.44 92 ARG A O 1
ATOM 828 N N . GLN A 1 93 ? -23.535 -8.767 46.027 1.00 94.69 93 GLN A N 1
ATOM 829 C CA . GLN A 1 93 ? -23.442 -9.686 44.890 1.00 94.69 93 GLN A CA 1
ATOM 830 C C . GLN A 1 93 ? -23.454 -8.934 43.554 1.00 94.69 93 GLN A C 1
ATOM 832 O O . GLN A 1 93 ? -22.664 -9.250 42.663 1.00 94.69 93 GLN A O 1
ATOM 837 N N . ARG A 1 94 ? -24.302 -7.908 43.412 1.00 95.00 94 ARG A N 1
ATOM 838 C CA . ARG A 1 94 ? -24.346 -7.063 42.208 1.00 95.00 94 ARG A CA 1
ATOM 839 C C . ARG A 1 94 ? -23.049 -6.280 42.015 1.00 95.00 94 ARG A C 1
ATOM 841 O O . ARG A 1 94 ? -22.565 -6.195 40.888 1.00 95.00 94 ARG A O 1
ATOM 848 N N . GLU A 1 95 ? -22.472 -5.729 43.079 1.00 94.25 95 GLU A N 1
ATOM 849 C CA . GLU A 1 95 ? -21.176 -5.044 43.013 1.00 94.25 95 GLU A CA 1
ATOM 850 C C . GLU A 1 95 ? -20.046 -5.996 42.616 1.00 94.25 95 GLU A C 1
ATOM 852 O O . GLU A 1 95 ? -19.283 -5.687 41.699 1.00 94.25 95 GLU A O 1
ATOM 857 N N . ALA A 1 96 ? -19.982 -7.184 43.223 1.00 95.00 96 ALA A N 1
ATOM 858 C CA . ALA A 1 96 ? -18.994 -8.201 42.872 1.00 95.00 96 ALA A CA 1
ATOM 859 C C . ALA A 1 96 ? -19.114 -8.631 41.399 1.00 95.00 96 ALA A C 1
ATOM 861 O O . ALA A 1 96 ? -18.111 -8.718 40.692 1.00 95.00 96 ALA A O 1
ATOM 862 N N . GLN A 1 97 ? -20.340 -8.824 40.897 1.00 95.44 97 GLN A N 1
ATOM 863 C CA . GLN A 1 97 ? -20.577 -9.134 39.484 1.00 95.44 97 GLN A CA 1
ATOM 864 C C . GLN A 1 97 ? -20.129 -8.004 38.550 1.00 95.44 97 GLN A C 1
ATOM 866 O O . GLN A 1 97 ? -19.559 -8.280 37.494 1.00 95.44 97 GLN A O 1
ATOM 871 N N . ARG A 1 98 ? -20.354 -6.737 38.920 1.00 94.88 98 ARG A N 1
ATOM 872 C CA . ARG A 1 98 ? -19.885 -5.586 38.131 1.00 94.88 98 ARG A CA 1
ATOM 873 C C . ARG A 1 98 ? -18.363 -5.538 38.067 1.00 94.88 98 ARG A C 1
ATOM 875 O O . ARG A 1 98 ? -17.824 -5.384 36.974 1.00 94.88 98 ARG A O 1
ATOM 882 N N . GLN A 1 99 ? -17.688 -5.730 39.200 1.00 95.19 99 GLN A N 1
ATOM 883 C CA . GLN A 1 99 ? -16.225 -5.758 39.251 1.00 95.19 99 GLN A CA 1
ATOM 884 C C . GLN A 1 99 ? -15.650 -6.900 38.406 1.00 95.19 99 GLN A C 1
ATOM 886 O O . GLN A 1 99 ? -14.696 -6.693 37.659 1.00 95.19 99 GLN A O 1
ATOM 891 N N . GLU A 1 100 ? -16.246 -8.091 38.469 1.00 94.62 100 GLU A N 1
ATOM 892 C CA . GLU A 1 100 ? -15.803 -9.234 37.668 1.00 94.62 100 GLU A CA 1
ATOM 893 C C . GLU A 1 100 ? -16.009 -8.991 36.165 1.00 94.62 100 GLU A C 1
ATOM 895 O O . GLU A 1 100 ? -15.106 -9.226 35.360 1.00 94.62 100 GLU A O 1
ATOM 900 N N . GLN A 1 101 ? -17.158 -8.435 35.766 1.00 95.25 101 GLN A N 1
ATOM 901 C CA . GLN A 1 101 ? -17.389 -8.052 34.370 1.00 95.25 101 GLN A CA 1
ATOM 902 C C . GLN A 1 101 ? -16.395 -6.993 33.888 1.00 95.25 101 GLN A C 1
ATOM 904 O O . GLN A 1 101 ? -15.931 -7.059 32.749 1.00 95.25 101 GLN A O 1
ATOM 909 N N . GLU A 1 102 ? -16.058 -6.018 34.728 1.00 94.75 102 GLU A N 1
ATOM 910 C CA . GLU A 1 102 ? -15.092 -4.979 34.389 1.00 94.75 102 GLU A CA 1
ATOM 911 C C . GLU A 1 102 ? -13.683 -5.556 34.218 1.00 94.75 102 GLU A C 1
ATOM 913 O O . GLU A 1 102 ? -13.025 -5.270 33.217 1.00 94.75 102 GLU A O 1
ATOM 918 N N . ARG A 1 103 ? -13.260 -6.464 35.106 1.00 94.88 103 ARG A N 1
ATOM 919 C CA . ARG A 1 103 ? -12.001 -7.212 34.956 1.00 94.88 103 ARG A CA 1
ATOM 920 C C . ARG A 1 103 ? -11.968 -8.004 33.655 1.00 94.88 103 ARG A C 1
ATOM 922 O O . ARG A 1 103 ? -10.989 -7.931 32.916 1.00 94.88 103 ARG A O 1
ATOM 929 N N . GLN A 1 104 ? -13.048 -8.707 33.319 1.00 94.06 104 GLN A N 1
ATOM 930 C CA . GLN A 1 104 ? -13.126 -9.447 32.058 1.00 94.06 104 GLN A CA 1
ATOM 931 C C . GLN A 1 104 ? -13.057 -8.526 30.836 1.00 94.06 104 GLN A C 1
ATOM 933 O O . GLN A 1 104 ? -12.399 -8.868 29.852 1.00 94.06 104 GLN A O 1
ATOM 938 N N . ARG A 1 105 ? -13.691 -7.348 30.886 1.00 94.44 105 ARG A N 1
ATOM 939 C CA . ARG A 1 105 ? -13.574 -6.337 29.823 1.00 94.44 105 ARG A CA 1
ATOM 940 C C . ARG A 1 105 ? -12.141 -5.837 29.686 1.00 94.44 105 ARG A C 1
ATOM 942 O O . ARG A 1 105 ? -11.651 -5.765 28.564 1.00 94.44 105 ARG A O 1
ATOM 949 N N . GLN A 1 106 ? -11.459 -5.558 30.796 1.00 95.31 106 GLN A N 1
ATOM 950 C CA . GLN A 1 106 ? -10.060 -5.125 30.785 1.00 95.31 106 GLN A CA 1
ATOM 951 C C . GLN A 1 106 ? -9.134 -6.200 30.202 1.00 95.31 106 GLN A C 1
ATOM 953 O O . GLN A 1 106 ? -8.304 -5.886 29.355 1.00 95.31 106 GLN A O 1
ATOM 958 N N . ILE A 1 107 ? -9.317 -7.473 30.572 1.00 95.75 107 ILE A N 1
ATOM 959 C CA . ILE A 1 107 ? -8.532 -8.589 30.021 1.00 95.75 107 ILE A CA 1
ATOM 960 C C . ILE A 1 107 ? -8.757 -8.724 28.508 1.00 95.75 107 ILE A C 1
ATOM 962 O O . ILE A 1 107 ? -7.795 -8.866 27.752 1.00 95.75 107 ILE A O 1
ATOM 966 N N . ARG A 1 108 ? -10.011 -8.640 28.041 1.00 94.69 108 ARG A N 1
ATOM 967 C CA . ARG A 1 108 ? -10.329 -8.698 26.602 1.00 94.69 108 ARG A CA 1
ATOM 968 C C . ARG A 1 108 ? -9.726 -7.520 25.842 1.00 94.69 108 ARG A C 1
ATOM 970 O O . ARG A 1 108 ? -9.068 -7.741 24.830 1.00 94.69 108 ARG A O 1
ATOM 977 N N . ALA A 1 109 ? -9.884 -6.303 26.361 1.00 95.44 109 ALA A N 1
ATOM 978 C CA . ALA A 1 109 ? -9.332 -5.094 25.759 1.00 95.44 109 ALA A CA 1
ATOM 979 C C . ALA A 1 109 ? -7.797 -5.143 25.684 1.00 95.44 109 ALA A C 1
ATOM 981 O O . ALA A 1 109 ? -7.223 -4.824 24.646 1.00 95.44 109 ALA A O 1
ATOM 982 N N . ALA A 1 110 ? -7.127 -5.614 26.741 1.00 95.19 110 ALA A N 1
ATOM 983 C CA . ALA A 1 110 ? -5.678 -5.804 26.742 1.00 95.19 110 ALA A CA 1
ATOM 984 C C . ALA A 1 110 ? -5.236 -6.864 25.716 1.00 95.19 110 ALA A C 1
ATOM 986 O O . ALA A 1 110 ? -4.278 -6.644 24.975 1.00 95.19 110 ALA A O 1
ATOM 987 N N . GLY A 1 111 ? -5.958 -7.986 25.620 1.00 94.69 111 GLY A N 1
ATOM 988 C CA . GLY A 1 111 ? -5.678 -9.036 24.636 1.00 94.69 111 GLY A CA 1
ATOM 989 C C . GLY A 1 111 ? -5.929 -8.609 23.184 1.00 94.69 111 GLY A C 1
ATOM 990 O O . GLY A 1 111 ? -5.254 -9.079 22.270 1.00 94.69 111 GLY A O 1
ATOM 991 N N . GLU A 1 112 ? -6.891 -7.723 22.933 1.00 94.44 112 GLU A N 1
ATOM 992 C CA . GLU A 1 112 ? -7.099 -7.108 21.616 1.00 94.44 112 GLU A CA 1
ATOM 993 C C . GLU A 1 112 ? -6.013 -6.080 21.297 1.00 94.44 112 GLU A C 1
ATOM 995 O O . GLU A 1 112 ? -5.456 -6.110 20.201 1.00 94.44 112 GLU A O 1
ATOM 1000 N N . ALA A 1 113 ? -5.650 -5.225 22.255 1.00 94.56 113 ALA A N 1
ATOM 1001 C CA . ALA A 1 113 ? -4.579 -4.247 22.086 1.00 94.56 113 ALA A CA 1
ATOM 1002 C C . ALA A 1 113 ? -3.230 -4.917 21.776 1.00 94.56 113 ALA A C 1
ATOM 1004 O O . ALA A 1 113 ? -2.507 -4.452 20.895 1.00 94.56 113 ALA A O 1
ATOM 1005 N N . ALA A 1 114 ? -2.915 -6.036 22.437 1.00 95.12 114 ALA A N 1
ATOM 1006 C CA . ALA A 1 114 ? -1.716 -6.823 22.152 1.00 95.12 114 ALA A CA 1
ATOM 1007 C C . ALA A 1 114 ? -1.715 -7.371 20.714 1.00 95.12 114 ALA A C 1
ATOM 1009 O O . ALA A 1 114 ? -0.737 -7.193 19.991 1.00 95.12 114 ALA A O 1
ATOM 1010 N N . ARG A 1 115 ? -2.839 -7.946 20.262 1.00 94.75 115 ARG A N 1
ATOM 1011 C CA . ARG A 1 115 ? -2.992 -8.444 18.882 1.00 94.75 115 ARG A CA 1
ATOM 1012 C C . ARG A 1 115 ? -2.841 -7.331 17.844 1.00 94.75 115 ARG A C 1
ATOM 1014 O O . ARG A 1 115 ? -2.162 -7.515 16.837 1.00 94.75 115 ARG A O 1
ATOM 1021 N N . TRP A 1 116 ? -3.424 -6.161 18.101 1.00 91.88 116 TRP A N 1
ATOM 1022 C CA . TRP A 1 116 ? -3.263 -4.990 17.237 1.00 91.88 116 TRP A CA 1
ATOM 1023 C C . TRP A 1 116 ? -1.821 -4.478 17.196 1.00 91.88 116 TRP A C 1
ATOM 1025 O O . TRP A 1 116 ? -1.339 -4.089 16.133 1.00 91.88 116 TRP A O 1
ATOM 1035 N N . ALA A 1 117 ? -1.119 -4.488 18.331 1.00 95.50 117 ALA A N 1
ATOM 1036 C CA . ALA A 1 117 ? 0.285 -4.099 18.392 1.00 95.50 117 ALA A CA 1
ATOM 1037 C C . ALA A 1 117 ? 1.181 -5.066 17.598 1.0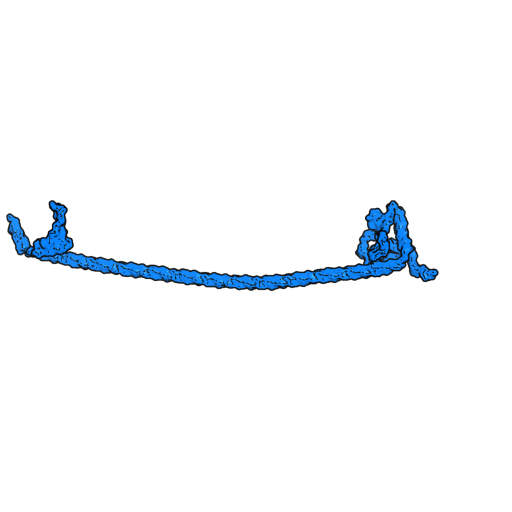0 95.50 117 ALA A C 1
ATOM 1039 O O . ALA A 1 117 ? 2.074 -4.617 16.881 1.00 95.50 117 ALA A O 1
ATOM 1040 N N . GLU A 1 118 ? 0.925 -6.374 17.674 1.00 95.12 118 GLU A N 1
ATOM 1041 C CA . GLU A 1 118 ? 1.639 -7.380 16.879 1.00 95.12 118 GLU A CA 1
ATOM 1042 C C . GLU A 1 118 ? 1.380 -7.221 15.378 1.00 95.12 118 GLU A C 1
ATOM 1044 O O . GLU A 1 118 ? 2.334 -7.193 14.601 1.00 95.12 118 GLU A O 1
ATOM 1049 N N . GLN A 1 119 ? 0.121 -7.031 14.966 1.00 95.62 119 GLN A N 1
ATOM 1050 C CA . GLN A 1 119 ? -0.210 -6.776 13.559 1.00 95.62 119 GLN A CA 1
ATOM 1051 C C . GLN A 1 119 ? 0.463 -5.510 13.029 1.00 95.62 119 GLN A C 1
ATOM 1053 O O . GLN A 1 119 ? 1.000 -5.518 11.925 1.00 95.62 119 GLN A O 1
ATOM 1058 N N . ARG A 1 120 ? 0.496 -4.429 13.819 1.00 94.56 120 ARG A N 1
ATOM 1059 C CA . ARG A 1 120 ? 1.205 -3.204 13.428 1.00 94.56 120 ARG A CA 1
ATOM 1060 C C . ARG A 1 120 ? 2.691 -3.445 13.204 1.00 94.56 120 ARG A C 1
ATOM 1062 O O . ARG A 1 120 ? 3.215 -3.001 12.190 1.00 94.56 120 ARG A O 1
ATOM 1069 N N . ARG A 1 121 ? 3.350 -4.183 14.102 1.00 95.25 121 ARG A N 1
ATOM 1070 C CA . ARG A 1 121 ? 4.768 -4.541 13.936 1.00 95.25 121 ARG A CA 1
ATOM 1071 C C . ARG A 1 121 ? 4.997 -5.363 12.671 1.00 95.25 121 ARG A C 1
ATOM 1073 O O . ARG A 1 121 ? 5.961 -5.116 11.956 1.00 95.25 121 ARG A O 1
ATOM 1080 N N . GLN A 1 122 ? 4.110 -6.314 12.373 1.00 95.06 122 GLN A N 1
ATOM 1081 C CA . GLN A 1 122 ? 4.190 -7.095 11.136 1.00 95.06 122 GLN A CA 1
ATOM 1082 C C . GLN A 1 122 ? 4.045 -6.205 9.898 1.00 95.06 122 GLN A C 1
ATOM 1084 O O . GLN A 1 122 ? 4.875 -6.287 8.998 1.00 95.06 122 GLN A O 1
ATOM 1089 N N . TRP A 1 123 ? 3.065 -5.299 9.880 1.00 94.38 123 TRP A N 1
ATOM 1090 C CA . TRP A 1 123 ? 2.889 -4.355 8.776 1.00 94.38 123 TRP A CA 1
ATOM 1091 C C . TRP A 1 123 ? 4.062 -3.391 8.610 1.00 94.38 123 TRP A C 1
ATOM 1093 O O . TRP A 1 123 ? 4.410 -3.066 7.481 1.00 94.38 123 TRP A O 1
ATOM 1103 N N . GLU A 1 124 ? 4.690 -2.942 9.697 1.00 95.50 124 GLU A N 1
ATOM 1104 C CA . GLU A 1 124 ? 5.893 -2.105 9.631 1.00 95.50 124 GLU A CA 1
ATOM 1105 C C . GLU A 1 124 ? 7.057 -2.858 8.973 1.00 95.50 124 GLU A C 1
ATOM 1107 O O . GLU A 1 124 ? 7.675 -2.331 8.046 1.00 95.50 124 GLU A O 1
ATOM 1112 N N . ILE A 1 125 ? 7.290 -4.114 9.369 1.00 95.50 125 ILE A N 1
ATOM 1113 C CA . ILE A 1 125 ? 8.324 -4.973 8.773 1.00 95.50 125 ILE A CA 1
ATOM 1114 C C . ILE A 1 125 ? 8.026 -5.234 7.290 1.00 95.50 125 ILE A C 1
ATOM 1116 O O . ILE A 1 125 ? 8.911 -5.104 6.443 1.00 95.50 125 ILE A O 1
ATOM 1120 N N . GLU A 1 126 ? 6.784 -5.582 6.948 1.00 95.12 126 GLU A N 1
ATOM 1121 C CA . GLU A 1 126 ? 6.374 -5.818 5.560 1.00 95.12 126 GLU A CA 1
ATOM 1122 C C . GLU A 1 126 ? 6.496 -4.551 4.707 1.00 95.12 126 GLU A C 1
ATOM 1124 O O . GLU A 1 126 ? 6.969 -4.612 3.569 1.00 95.12 126 GLU A O 1
ATOM 1129 N N . ALA A 1 127 ? 6.121 -3.392 5.252 1.00 95.25 127 ALA A N 1
ATOM 1130 C CA . ALA A 1 127 ? 6.244 -2.112 4.570 1.00 95.25 127 ALA A CA 1
ATOM 1131 C C . ALA A 1 127 ? 7.711 -1.744 4.321 1.00 95.25 127 ALA A C 1
ATOM 1133 O O . ALA A 1 127 ? 8.038 -1.251 3.240 1.00 95.25 127 ALA A O 1
ATOM 1134 N N . GLU A 1 128 ? 8.601 -1.998 5.280 1.00 94.50 128 GLU A N 1
ATOM 1135 C CA . GLU A 1 128 ? 10.034 -1.763 5.116 1.00 94.50 128 GLU A CA 1
ATOM 1136 C C . GLU A 1 128 ? 10.637 -2.698 4.060 1.00 94.50 128 GLU A C 1
ATOM 1138 O O . GLU A 1 128 ? 11.313 -2.237 3.138 1.00 94.50 128 GLU A O 1
ATOM 1143 N N . GLN A 1 129 ? 10.302 -3.992 4.099 1.00 95.25 129 GLN A N 1
ATOM 1144 C CA . GLN A 1 129 ? 10.719 -4.946 3.067 1.00 95.25 129 GLN A CA 1
ATOM 1145 C C . GLN A 1 129 ? 10.189 -4.562 1.680 1.00 95.25 129 GLN A C 1
ATOM 1147 O O . GLN A 1 129 ? 10.906 -4.671 0.683 1.00 95.25 129 GLN A O 1
ATOM 1152 N N . ALA A 1 130 ? 8.946 -4.085 1.590 1.00 94.88 130 ALA A N 1
ATOM 1153 C CA . ALA A 1 130 ? 8.364 -3.625 0.336 1.00 94.88 130 ALA A CA 1
ATOM 1154 C C . ALA A 1 130 ? 9.081 -2.380 -0.208 1.00 94.88 130 ALA A C 1
ATOM 1156 O O . ALA A 1 130 ? 9.318 -2.300 -1.415 1.00 94.88 130 ALA A O 1
ATOM 1157 N N . ARG A 1 131 ? 9.473 -1.434 0.658 1.00 93.75 131 ARG A N 1
ATOM 1158 C CA . ARG A 1 131 ? 10.286 -0.270 0.264 1.00 93.75 131 ARG A CA 1
ATOM 1159 C C . ARG A 1 131 ? 11.648 -0.702 -0.264 1.00 93.75 131 ARG A C 1
ATOM 1161 O O . ARG A 1 131 ? 12.004 -0.308 -1.368 1.00 93.75 131 ARG A O 1
ATOM 1168 N N . GLN A 1 132 ? 12.344 -1.589 0.446 1.00 94.31 132 GLN A N 1
ATOM 1169 C CA . GLN A 1 132 ? 13.646 -2.102 0.009 1.00 94.31 132 GLN A CA 1
ATOM 1170 C C . GLN A 1 132 ? 13.565 -2.816 -1.347 1.00 94.31 132 GLN A C 1
ATOM 1172 O O . GLN A 1 132 ? 14.432 -2.627 -2.199 1.00 94.31 132 GLN A O 1
ATOM 1177 N N . ARG A 1 133 ? 12.505 -3.600 -1.592 1.00 94.06 133 ARG A N 1
ATOM 1178 C CA . ARG A 1 133 ? 12.284 -4.252 -2.895 1.00 94.06 133 ARG A CA 1
ATOM 1179 C C . ARG A 1 133 ? 12.067 -3.239 -4.014 1.00 94.06 133 ARG A C 1
ATOM 1181 O O . ARG A 1 133 ? 12.657 -3.399 -5.077 1.00 94.06 133 ARG A O 1
ATOM 1188 N N . ARG A 1 134 ? 11.259 -2.201 -3.773 1.00 92.56 134 ARG A N 1
ATOM 1189 C CA . ARG A 1 134 ? 11.016 -1.133 -4.756 1.00 92.56 134 ARG A CA 1
ATOM 1190 C C . ARG A 1 134 ? 12.286 -0.353 -5.059 1.00 92.56 134 ARG A C 1
ATOM 1192 O O . ARG A 1 134 ? 12.608 -0.181 -6.225 1.00 92.56 134 ARG A O 1
ATOM 1199 N N . GLU A 1 135 ? 13.044 0.034 -4.038 1.00 94.88 135 GLU A N 1
ATOM 1200 C CA . GLU A 1 135 ? 14.324 0.721 -4.226 1.00 94.88 135 GLU A CA 1
ATOM 1201 C C . GLU A 1 135 ? 15.331 -0.149 -4.990 1.00 94.88 135 GLU A C 1
ATOM 1203 O O . GLU A 1 135 ? 16.012 0.338 -5.890 1.00 94.88 135 GLU A O 1
ATOM 1208 N N . ALA A 1 136 ? 15.417 -1.446 -4.681 1.00 94.19 136 ALA A N 1
ATOM 1209 C CA . ALA A 1 136 ? 16.290 -2.369 -5.401 1.00 94.19 136 ALA A CA 1
ATOM 1210 C C . ALA A 1 136 ? 15.859 -2.556 -6.865 1.00 94.19 136 ALA A C 1
ATOM 1212 O O . ALA A 1 136 ? 16.707 -2.622 -7.755 1.00 94.19 136 ALA A O 1
ATOM 1213 N N . GLU A 1 137 ? 14.555 -2.631 -7.133 1.00 94.94 137 GLU A N 1
ATOM 1214 C CA . GLU A 1 137 ? 14.026 -2.726 -8.492 1.00 94.94 137 GLU A CA 1
ATOM 1215 C C . GLU A 1 137 ? 14.260 -1.433 -9.284 1.00 94.94 137 GLU A C 1
ATOM 1217 O O . GLU A 1 137 ? 14.707 -1.492 -10.428 1.00 94.94 137 GLU A O 1
ATOM 1222 N N . GLU A 1 138 ? 14.035 -0.267 -8.677 1.00 93.56 138 GLU A N 1
ATOM 1223 C CA . GLU A 1 138 ? 14.326 1.027 -9.297 1.00 93.56 138 GLU A CA 1
ATOM 1224 C C . GLU A 1 138 ? 15.813 1.182 -9.607 1.00 93.56 138 GLU A C 1
ATOM 1226 O O . GLU A 1 138 ? 16.155 1.584 -10.718 1.00 93.56 138 GLU A O 1
ATOM 1231 N N . ARG A 1 139 ? 16.703 0.793 -8.685 1.00 94.88 139 ARG A N 1
ATOM 1232 C CA . ARG A 1 139 ? 18.152 0.782 -8.941 1.00 94.88 139 ARG A CA 1
ATOM 1233 C C . ARG A 1 139 ? 18.506 -0.125 -10.110 1.00 94.88 139 ARG A C 1
ATOM 1235 O O . ARG A 1 139 ? 19.212 0.315 -11.007 1.00 94.88 139 ARG A O 1
ATOM 1242 N N . ARG A 1 140 ? 17.952 -1.340 -10.168 1.00 94.25 140 ARG A N 1
ATOM 1243 C CA . ARG A 1 140 ? 18.164 -2.251 -11.306 1.00 94.25 140 ARG A CA 1
ATOM 1244 C C . ARG A 1 140 ? 17.672 -1.654 -12.620 1.00 94.25 140 ARG A C 1
ATOM 1246 O O . ARG A 1 140 ? 18.368 -1.760 -13.623 1.00 94.25 140 ARG A O 1
ATOM 1253 N N . ARG A 1 141 ? 16.504 -1.006 -12.631 1.00 93.62 141 ARG A N 1
ATOM 1254 C CA . ARG A 1 141 ? 15.986 -0.323 -13.828 1.00 93.62 141 ARG A CA 1
ATOM 1255 C C . ARG A 1 141 ? 16.882 0.841 -14.243 1.00 93.62 141 ARG A C 1
ATOM 1257 O O . ARG A 1 141 ? 17.146 0.999 -15.428 1.00 93.62 141 ARG A O 1
ATOM 1264 N N . GLN A 1 142 ? 17.372 1.630 -13.289 1.00 93.81 142 GLN A N 1
ATOM 1265 C CA . GLN A 1 142 ? 18.300 2.730 -13.561 1.00 93.81 142 GLN A CA 1
ATOM 1266 C C . GLN A 1 142 ? 19.646 2.222 -14.085 1.00 93.81 142 GLN A C 1
ATOM 1268 O O . GLN A 1 142 ? 20.167 2.777 -15.045 1.00 93.81 142 GLN A O 1
ATOM 1273 N N . GLU A 1 143 ? 20.198 1.162 -13.500 1.00 93.62 143 GLU A N 1
ATOM 1274 C CA . GLU A 1 143 ? 21.433 0.525 -13.966 1.00 93.62 143 GLU A CA 1
ATOM 1275 C C . GLU A 1 143 ? 21.266 -0.056 -15.370 1.00 93.62 143 GLU A C 1
ATOM 1277 O O . GLU A 1 143 ? 22.122 0.160 -16.221 1.00 93.62 143 GLU A O 1
ATOM 1282 N N . GLN A 1 144 ? 20.144 -0.725 -15.649 1.00 93.62 144 GLN A N 1
ATOM 1283 C CA . GLN A 1 144 ? 19.827 -1.217 -16.991 1.00 93.62 144 GLN A CA 1
ATOM 1284 C C . GLN A 1 144 ? 19.674 -0.074 -17.996 1.00 93.62 144 GLN A C 1
ATOM 1286 O O . GLN A 1 144 ? 20.194 -0.174 -19.104 1.00 93.62 144 GLN A O 1
ATOM 1291 N N . ALA A 1 145 ? 19.009 1.019 -17.616 1.00 93.44 145 ALA A N 1
ATOM 1292 C CA . ALA A 1 145 ? 18.868 2.194 -18.470 1.00 93.44 145 ALA A CA 1
ATOM 1293 C C . ALA A 1 145 ? 20.227 2.843 -18.765 1.00 93.44 145 ALA A C 1
ATOM 1295 O O . ALA A 1 145 ? 20.520 3.123 -19.923 1.00 93.44 145 ALA A O 1
ATOM 1296 N N . ARG A 1 146 ? 21.086 3.005 -17.749 1.00 93.62 146 ARG A N 1
ATOM 1297 C CA . ARG A 1 146 ? 22.452 3.526 -17.915 1.00 93.62 146 ARG A CA 1
ATOM 1298 C C . ARG A 1 146 ? 23.311 2.608 -18.774 1.00 93.62 146 ARG A C 1
ATOM 1300 O O . ARG A 1 146 ? 23.986 3.086 -19.672 1.00 93.62 146 ARG A O 1
ATOM 1307 N N . ALA A 1 147 ? 23.259 1.297 -18.549 1.00 93.19 147 ALA A N 1
ATOM 1308 C CA . ALA A 1 147 ? 23.996 0.332 -19.358 1.00 93.19 147 ALA A CA 1
ATOM 1309 C C . ALA A 1 147 ? 23.528 0.345 -20.822 1.00 93.19 147 ALA A C 1
ATOM 1311 O O . ALA A 1 147 ? 24.356 0.291 -21.729 1.00 93.19 147 ALA A O 1
ATOM 1312 N N . ALA A 1 148 ? 22.218 0.460 -21.064 1.00 93.25 148 ALA A N 1
ATOM 1313 C CA . ALA A 1 148 ? 21.668 0.600 -22.408 1.00 93.25 148 ALA A CA 1
ATOM 1314 C C . ALA A 1 148 ? 22.095 1.924 -23.063 1.00 93.25 148 ALA A C 1
ATOM 1316 O O . ALA A 1 148 ? 22.458 1.933 -24.236 1.00 93.25 148 ALA A O 1
ATOM 1317 N N . GLU A 1 149 ? 22.100 3.031 -22.319 1.00 92.06 149 GLU A N 1
ATOM 1318 C CA . GLU A 1 149 ? 22.576 4.331 -22.802 1.00 92.06 149 GLU A CA 1
ATOM 1319 C C . GLU A 1 149 ? 24.075 4.302 -23.130 1.00 92.06 149 GLU A C 1
ATOM 1321 O O . GLU A 1 149 ? 24.475 4.723 -24.211 1.00 92.06 149 GLU A O 1
ATOM 1326 N N . GLU A 1 150 ? 24.906 3.723 -22.262 1.00 92.62 150 GLU A N 1
ATOM 1327 C CA . GLU A 1 150 ? 26.338 3.548 -22.518 1.00 92.62 150 GLU A CA 1
ATOM 1328 C C . GLU A 1 150 ? 26.598 2.673 -23.747 1.00 92.62 150 GLU A C 1
ATOM 1330 O O . GLU A 1 150 ? 27.476 2.989 -24.551 1.00 92.62 150 GLU A O 1
ATOM 1335 N N . GLN A 1 151 ? 25.841 1.586 -23.920 1.00 90.19 151 GLN A N 1
ATOM 1336 C CA . GLN A 1 151 ? 25.928 0.751 -25.118 1.00 90.19 151 GLN A CA 1
ATOM 1337 C C . GLN A 1 151 ? 25.541 1.531 -26.374 1.00 90.19 151 GLN A C 1
ATOM 1339 O O . GLN A 1 151 ? 26.260 1.454 -27.369 1.00 90.19 151 GLN A O 1
ATOM 1344 N N . ARG A 1 152 ? 24.464 2.322 -26.319 1.00 88.56 152 ARG A N 1
ATOM 1345 C CA . ARG A 1 152 ? 24.055 3.186 -27.433 1.00 88.56 152 ARG A CA 1
ATOM 1346 C C . ARG A 1 152 ? 25.127 4.211 -27.784 1.00 88.56 152 ARG A C 1
ATOM 1348 O O . ARG A 1 152 ? 25.475 4.323 -28.951 1.00 88.56 152 ARG A O 1
ATOM 1355 N N . LEU A 1 153 ? 25.700 4.894 -26.793 1.00 88.62 153 LEU A N 1
ATOM 1356 C CA . LEU A 1 153 ? 26.771 5.870 -27.012 1.00 88.62 153 LEU A CA 1
ATOM 1357 C C . LEU A 1 153 ? 28.041 5.220 -27.575 1.00 88.62 153 LEU A C 1
ATOM 1359 O O . LEU A 1 153 ? 28.732 5.821 -28.394 1.00 88.62 153 LEU A O 1
ATOM 1363 N N . ARG A 1 154 ? 28.374 3.993 -27.150 1.00 88.38 154 ARG A N 1
ATOM 1364 C CA . ARG A 1 154 ? 29.494 3.236 -27.731 1.00 88.38 154 ARG A CA 1
ATOM 1365 C C . ARG A 1 154 ? 29.234 2.888 -29.190 1.00 88.38 154 ARG A C 1
ATOM 1367 O O . ARG A 1 154 ? 30.110 3.136 -30.008 1.00 88.38 154 ARG A O 1
ATOM 1374 N N . GLN A 1 155 ? 28.043 2.380 -29.504 1.00 86.31 155 GLN A N 1
ATOM 1375 C CA . GLN A 1 155 ? 27.643 2.090 -30.882 1.00 86.31 155 GLN A CA 1
ATOM 1376 C C . GLN A 1 155 ? 27.677 3.352 -31.744 1.00 86.31 155 GLN A C 1
ATOM 1378 O O . GLN A 1 155 ? 28.269 3.327 -32.813 1.00 86.31 155 GLN A O 1
ATOM 1383 N N . GLU A 1 156 ? 27.140 4.474 -31.258 1.00 86.38 156 GLU A N 1
ATOM 1384 C CA . GLU A 1 156 ? 27.180 5.758 -31.972 1.00 86.38 156 GLU A CA 1
ATOM 1385 C C . GLU A 1 156 ? 28.620 6.208 -32.248 1.00 86.38 156 GLU A C 1
ATOM 1387 O O . GLU A 1 156 ? 28.947 6.536 -33.383 1.00 86.38 156 GLU A O 1
ATOM 1392 N N . ARG A 1 157 ? 29.527 6.114 -31.268 1.00 86.12 157 ARG A N 1
ATOM 1393 C CA . ARG A 1 157 ? 30.953 6.429 -31.480 1.00 86.12 157 ARG A CA 1
ATOM 1394 C C . ARG A 1 157 ? 31.636 5.483 -32.466 1.00 86.12 157 ARG A C 1
ATOM 1396 O O . ARG A 1 157 ? 32.475 5.913 -33.253 1.00 86.12 157 ARG A O 1
ATOM 1403 N N . GLU A 1 158 ? 31.337 4.190 -32.404 1.00 86.50 158 GLU A N 1
ATOM 1404 C CA . GLU A 1 158 ? 31.880 3.205 -33.343 1.00 86.50 158 GLU A CA 1
ATOM 1405 C C . GLU A 1 158 ? 31.376 3.463 -34.769 1.00 86.50 158 GLU A C 1
ATOM 1407 O O . GLU A 1 158 ? 32.176 3.432 -35.709 1.00 86.50 158 GLU A O 1
ATOM 1412 N N . GLU A 1 159 ? 30.088 3.787 -34.921 1.00 85.44 159 GLU A N 1
ATOM 1413 C CA . GLU A 1 159 ? 29.466 4.202 -36.180 1.00 85.44 159 GLU A CA 1
ATOM 1414 C C . GLU A 1 159 ? 30.120 5.483 -36.722 1.00 85.44 159 GLU A C 1
ATOM 1416 O O . GLU A 1 159 ? 30.516 5.508 -37.888 1.00 85.44 159 GLU A O 1
ATOM 1421 N N . GLU A 1 160 ? 30.315 6.509 -35.886 1.00 84.19 160 GLU A N 1
ATOM 1422 C CA . GLU A 1 160 ? 30.999 7.762 -36.241 1.00 84.19 160 GLU A CA 1
ATOM 1423 C C . GLU A 1 160 ? 32.443 7.517 -36.705 1.00 84.19 160 GLU A C 1
ATOM 1425 O O . GLU A 1 160 ? 32.866 8.032 -37.741 1.00 84.19 160 GLU A O 1
ATOM 1430 N N . LEU A 1 161 ? 33.216 6.693 -35.990 1.00 85.81 161 LEU A N 1
ATOM 1431 C CA . LEU A 1 161 ? 34.598 6.363 -36.364 1.00 85.81 161 LEU A CA 1
ATOM 1432 C C . LEU A 1 161 ? 34.674 5.520 -37.645 1.00 85.81 161 LEU A C 1
ATOM 1434 O O . LEU A 1 161 ? 35.607 5.671 -38.442 1.00 85.81 161 LEU A O 1
ATOM 1438 N N . ALA A 1 162 ? 33.730 4.598 -37.846 1.00 85.94 162 ALA A N 1
ATOM 1439 C CA . ALA A 1 162 ? 33.613 3.832 -39.085 1.00 85.94 162 ALA A CA 1
ATOM 1440 C C . ALA A 1 162 ? 33.248 4.750 -40.259 1.00 85.94 162 ALA A C 1
ATOM 1442 O O . ALA A 1 162 ? 33.858 4.659 -41.322 1.00 85.94 162 ALA A O 1
ATOM 1443 N N . ALA A 1 163 ? 32.326 5.686 -40.041 1.00 84.06 163 ALA A N 1
ATOM 1444 C CA . ALA A 1 163 ? 31.931 6.686 -41.021 1.00 84.06 163 ALA A CA 1
ATOM 1445 C C . ALA A 1 163 ? 33.066 7.643 -41.375 1.00 84.06 163 ALA A C 1
ATOM 1447 O O . ALA A 1 163 ? 33.304 7.903 -42.550 1.00 84.06 163 ALA A O 1
ATOM 1448 N N . GLY A 1 164 ? 33.816 8.118 -40.379 1.00 83.38 164 GLY A N 1
ATOM 1449 C CA . GLY A 1 164 ? 35.006 8.929 -40.600 1.00 83.38 164 GLY A CA 1
ATOM 1450 C C . GLY A 1 164 ? 35.978 8.216 -41.536 1.00 83.38 164 GLY A C 1
ATOM 1451 O O . GLY A 1 164 ? 36.368 8.775 -42.559 1.00 83.38 164 GLY A O 1
ATOM 1452 N N . ARG A 1 165 ? 36.288 6.940 -41.267 1.00 85.19 165 ARG A N 1
ATOM 1453 C CA . ARG A 1 165 ? 37.129 6.110 -42.1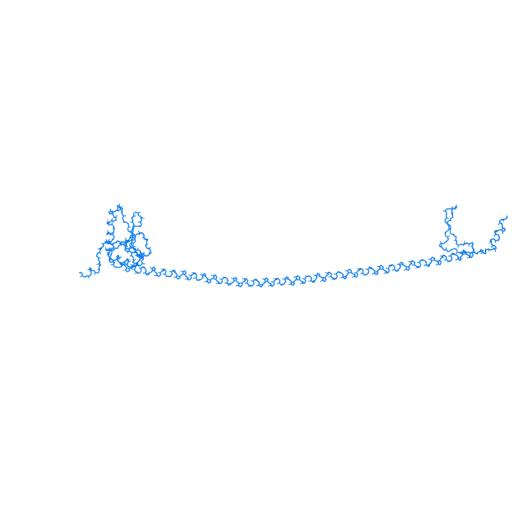50 1.00 85.19 165 ARG A CA 1
ATOM 1454 C C . ARG A 1 165 ? 36.527 5.933 -43.547 1.00 85.19 165 ARG A C 1
ATOM 1456 O O . ARG A 1 165 ? 37.248 6.075 -44.530 1.00 85.19 165 ARG A O 1
ATOM 1463 N N . TRP A 1 166 ? 35.219 5.695 -43.632 1.00 87.50 166 TRP A N 1
ATOM 1464 C CA . TRP A 1 166 ? 34.482 5.561 -44.891 1.00 87.50 166 TRP A CA 1
ATOM 1465 C C . TRP A 1 166 ? 34.594 6.815 -45.769 1.00 87.50 166 TRP A C 1
ATOM 1467 O O . TRP A 1 166 ? 34.826 6.720 -46.975 1.00 87.50 166 TRP A O 1
ATOM 1477 N N . TRP A 1 167 ? 34.498 8.003 -45.170 1.00 85.06 167 TRP A N 1
ATOM 1478 C CA . TRP A 1 167 ? 34.578 9.289 -45.868 1.00 85.06 167 TRP A CA 1
ATOM 1479 C C . TRP A 1 167 ? 36.002 9.788 -46.123 1.00 85.06 167 TRP A C 1
ATOM 1481 O O . TRP A 1 167 ? 36.222 10.437 -47.142 1.00 85.06 167 TRP A O 1
ATOM 1491 N N . THR A 1 168 ? 36.978 9.435 -45.280 1.00 83.19 168 THR A N 1
ATOM 1492 C CA . THR A 1 168 ? 38.388 9.858 -45.444 1.00 83.19 168 THR A CA 1
ATOM 1493 C C . THR A 1 168 ? 38.997 9.356 -46.760 1.00 83.19 168 THR A C 1
ATOM 1495 O O . THR A 1 168 ? 39.910 9.977 -47.296 1.00 83.19 168 THR A O 1
ATOM 1498 N N . GLY A 1 169 ? 38.474 8.259 -47.317 1.00 77.25 169 GLY A N 1
ATOM 1499 C CA . GLY A 1 169 ? 38.914 7.710 -48.602 1.00 77.25 169 GLY A CA 1
ATOM 1500 C C . GLY A 1 169 ? 38.553 8.545 -49.839 1.00 77.25 169 GLY A C 1
ATOM 1501 O O . GLY A 1 169 ? 38.986 8.185 -50.932 1.00 77.25 169 GLY A O 1
ATOM 1502 N N . LEU A 1 170 ? 37.778 9.632 -49.706 1.00 81.81 170 LEU A N 1
ATOM 1503 C CA . LEU A 1 170 ? 37.398 10.501 -50.824 1.00 81.81 170 LEU A CA 1
ATOM 1504 C C . LEU A 1 170 ? 37.907 11.933 -50.655 1.00 81.81 170 LEU A C 1
ATOM 1506 O O . LEU A 1 170 ? 37.737 12.565 -49.614 1.00 81.81 170 LEU A O 1
ATOM 1510 N N . SER A 1 171 ? 38.446 12.489 -51.738 1.00 83.25 171 SER A N 1
ATOM 1511 C CA . SER A 1 171 ? 38.712 13.923 -51.839 1.00 83.25 171 SER A CA 1
ATOM 1512 C C . SER A 1 171 ? 37.420 14.721 -52.052 1.00 83.25 171 SER A C 1
ATOM 1514 O O . SER A 1 171 ? 36.418 14.212 -52.562 1.00 83.25 171 SER A O 1
ATOM 1516 N N . SER A 1 172 ? 37.450 16.016 -51.731 1.00 81.88 172 SER A N 1
ATOM 1517 C CA . SER A 1 172 ? 36.328 16.935 -51.980 1.00 81.88 172 SER A CA 1
ATOM 1518 C C . SER A 1 172 ? 35.903 16.973 -53.454 1.00 81.88 172 SER A C 1
ATOM 1520 O O . SER A 1 172 ? 34.712 17.072 -53.744 1.00 81.88 172 SER A O 1
ATOM 1522 N N . VAL A 1 173 ? 36.855 16.817 -54.382 1.00 84.75 173 VAL A N 1
ATOM 1523 C CA . VAL A 1 173 ? 36.595 16.732 -55.828 1.00 84.75 173 VAL A CA 1
ATOM 1524 C C . VAL A 1 173 ? 35.774 15.489 -56.162 1.00 84.75 173 VAL A C 1
ATOM 1526 O O . VAL A 1 173 ? 34.812 15.572 -56.919 1.00 84.75 173 VAL A O 1
ATOM 1529 N N . GLN A 1 174 ? 36.102 14.342 -55.568 1.00 84.88 174 GLN A N 1
ATOM 1530 C CA . GLN A 1 174 ? 35.361 13.100 -55.802 1.00 84.88 174 GLN A CA 1
ATOM 1531 C C . GLN A 1 174 ? 33.963 13.129 -55.192 1.00 84.88 174 GLN A C 1
ATOM 1533 O O . GLN A 1 174 ? 33.034 12.575 -55.775 1.00 84.88 174 GLN A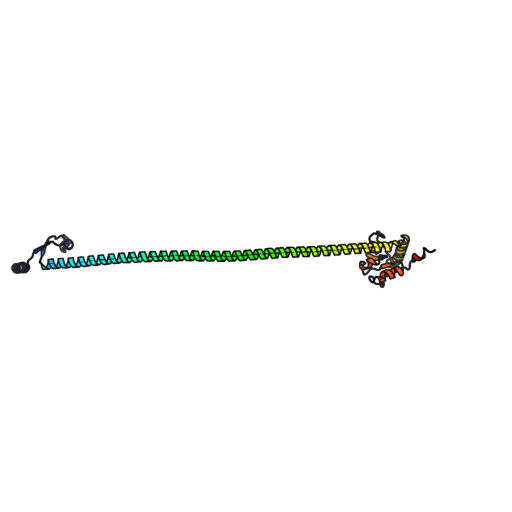 O 1
ATOM 1538 N N . ILE A 1 175 ? 33.810 13.778 -54.036 1.00 85.38 175 ILE A N 1
ATOM 1539 C CA . ILE A 1 175 ? 32.493 14.021 -53.442 1.00 85.38 175 ILE A CA 1
ATOM 1540 C C . ILE A 1 175 ? 31.657 14.896 -54.388 1.00 85.38 175 ILE A C 1
ATOM 1542 O O . ILE A 1 175 ? 30.482 14.602 -54.593 1.00 85.38 175 ILE A O 1
ATOM 1546 N N . GLY A 1 176 ? 32.263 15.915 -55.010 1.00 84.88 176 GLY A N 1
A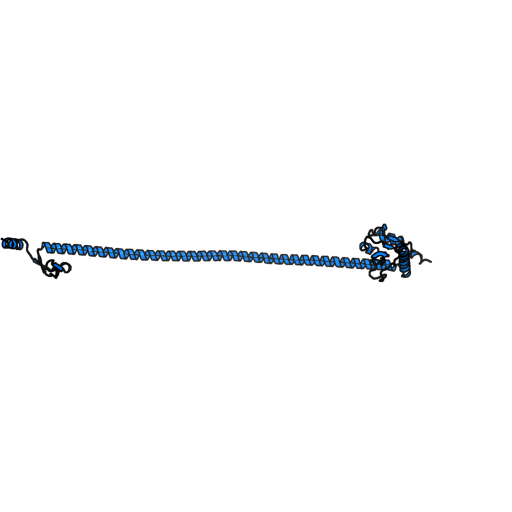TOM 1547 C CA . GLY A 1 176 ? 31.637 16.723 -56.063 1.00 84.88 176 GLY A CA 1
ATOM 1548 C C . GLY A 1 176 ? 31.200 15.887 -57.268 1.00 84.88 176 GLY A C 1
ATOM 1549 O O . GLY A 1 176 ? 30.021 15.871 -57.593 1.00 84.88 176 GLY A O 1
ATOM 1550 N N . GLN A 1 177 ? 32.108 15.092 -57.841 1.00 87.75 177 GLN A N 1
ATOM 1551 C CA . GLN A 1 177 ? 31.808 14.203 -58.974 1.00 87.75 177 GLN A CA 1
ATOM 1552 C C . GLN A 1 177 ? 30.659 13.233 -58.683 1.00 87.75 177 GLN A C 1
ATOM 1554 O O . GLN A 1 177 ? 29.815 12.990 -59.540 1.00 87.75 177 GLN A O 1
ATOM 1559 N N . LEU A 1 178 ? 30.624 12.667 -57.475 1.00 87.56 178 LEU A N 1
ATOM 1560 C CA . LEU A 1 178 ? 29.559 11.758 -57.066 1.00 87.56 178 LEU A CA 1
ATOM 1561 C C . LEU A 1 178 ? 28.216 12.492 -56.906 1.00 87.56 178 LEU A C 1
ATOM 1563 O O . LEU A 1 178 ? 27.180 11.955 -57.289 1.00 87.56 178 LEU A O 1
ATOM 1567 N N . ARG A 1 179 ? 28.217 13.723 -56.376 1.00 88.44 179 ARG A N 1
ATOM 1568 C CA . ARG A 1 179 ? 27.008 14.562 -56.316 1.00 88.44 179 ARG A CA 1
ATOM 1569 C C . ARG A 1 179 ? 26.497 14.897 -57.714 1.00 88.44 179 ARG A C 1
ATOM 1571 O O . ARG A 1 179 ? 25.302 14.756 -57.949 1.00 88.44 179 ARG A O 1
ATOM 1578 N N . ASP A 1 180 ? 27.387 15.272 -58.627 1.00 87.19 180 ASP A N 1
ATOM 1579 C CA . ASP A 1 180 ? 27.034 15.617 -60.007 1.00 87.19 180 ASP A CA 1
ATOM 1580 C C . ASP A 1 180 ? 26.458 14.404 -60.753 1.00 87.19 180 ASP A C 1
ATOM 1582 O O . ASP A 1 180 ? 25.392 14.506 -61.362 1.00 87.19 180 ASP A O 1
ATOM 1586 N N . ALA A 1 181 ? 27.087 13.231 -60.608 1.00 87.81 181 ALA A N 1
ATOM 1587 C CA . ALA A 1 181 ? 26.620 11.977 -61.204 1.00 87.81 181 ALA A CA 1
ATOM 1588 C C . ALA A 1 181 ? 25.219 11.563 -60.720 1.00 87.81 181 ALA A C 1
ATOM 1590 O O . ALA A 1 181 ? 24.458 10.958 -61.472 1.00 87.81 181 ALA A O 1
ATOM 1591 N N . VAL A 1 182 ? 24.856 11.903 -59.479 1.00 88.06 182 VAL A N 1
ATOM 1592 C CA . VAL A 1 182 ? 23.504 11.674 -58.945 1.00 88.06 182 VAL A CA 1
ATOM 1593 C C . VAL A 1 182 ? 22.530 12.771 -59.373 1.00 88.06 182 VAL A C 1
ATOM 1595 O O . VAL A 1 182 ? 21.369 12.484 -59.664 1.00 88.06 182 VAL A O 1
ATOM 1598 N N . ALA A 1 183 ? 22.974 14.028 -59.415 1.00 85.31 183 ALA A N 1
ATOM 1599 C CA . ALA A 1 183 ? 22.133 15.167 -59.767 1.00 85.31 183 ALA A CA 1
ATOM 1600 C C . ALA A 1 183 ? 21.690 15.135 -61.237 1.00 85.31 183 ALA A C 1
ATOM 1602 O O . ALA A 1 183 ? 20.532 15.434 -61.523 1.00 85.31 183 ALA A O 1
ATOM 1603 N N . GLU A 1 184 ? 22.568 14.730 -62.158 1.00 82.25 184 GLU A N 1
ATOM 1604 C CA . GLU A 1 184 ? 22.306 14.741 -63.602 1.00 82.25 184 GLU A CA 1
ATOM 1605 C C . GLU A 1 184 ? 21.091 13.866 -64.010 1.00 82.25 184 GLU A C 1
ATOM 1607 O O . GLU A 1 184 ? 20.161 14.392 -64.637 1.00 82.25 184 GLU A O 1
ATOM 1612 N N . PRO A 1 185 ? 20.977 12.586 -63.592 1.00 78.81 185 PRO A N 1
ATOM 1613 C CA . PRO A 1 185 ? 19.787 11.771 -63.855 1.00 78.81 185 PRO A CA 1
ATOM 1614 C C . PRO A 1 185 ? 18.518 12.280 -63.161 1.00 78.81 185 PRO A C 1
ATOM 1616 O O . PRO A 1 185 ? 17.415 12.131 -63.695 1.00 78.81 185 PRO A O 1
ATOM 1619 N N . LEU A 1 186 ? 18.653 12.860 -61.965 1.00 78.56 186 LEU A N 1
ATOM 1620 C CA . LEU A 1 186 ? 17.521 13.355 -61.181 1.00 78.56 186 LEU A CA 1
ATOM 1621 C C . LEU A 1 186 ? 16.951 14.656 -61.756 1.00 78.56 186 LEU A C 1
ATOM 1623 O O . LEU A 1 186 ? 15.729 14.808 -61.820 1.00 78.56 186 LEU A O 1
ATOM 1627 N N . TRP A 1 187 ? 17.798 15.550 -62.268 1.00 70.94 187 TRP A N 1
ATOM 1628 C CA . TRP A 1 187 ? 17.362 16.733 -63.012 1.00 70.94 187 TRP A CA 1
ATOM 1629 C C . TRP A 1 187 ? 16.597 16.362 -64.281 1.00 70.94 187 TRP A C 1
ATOM 1631 O O . TRP A 1 187 ? 15.533 16.933 -64.533 1.00 70.94 187 TRP A O 1
ATOM 1641 N N . GLY A 1 188 ? 17.084 15.373 -65.038 1.00 65.31 188 GLY A N 1
ATOM 1642 C CA . GLY A 1 188 ? 16.418 14.901 -66.255 1.00 65.31 188 GLY A CA 1
ATOM 1643 C C . GLY A 1 188 ? 15.043 14.266 -66.011 1.00 65.31 188 GLY A C 1
ATOM 1644 O O . GLY A 1 188 ? 14.173 14.346 -66.877 1.00 65.31 188 GLY A O 1
ATOM 1645 N N . ARG A 1 189 ? 14.822 13.654 -64.837 1.00 67.12 189 ARG A N 1
ATOM 1646 C CA . ARG A 1 189 ? 13.568 12.955 -64.494 1.00 67.12 189 ARG A CA 1
ATOM 1647 C C . ARG A 1 189 ? 12.550 13.813 -63.746 1.00 67.12 189 ARG A C 1
ATOM 1649 O O . ARG A 1 189 ? 11.358 13.686 -64.009 1.00 67.12 189 ARG A O 1
ATOM 1656 N N . GLU A 1 190 ? 12.984 14.656 -62.809 1.00 64.50 190 GLU A N 1
ATOM 1657 C CA . GLU A 1 190 ? 12.071 15.353 -61.887 1.00 64.50 190 GLU A CA 1
ATOM 1658 C C . GLU A 1 190 ? 11.891 16.853 -62.187 1.00 64.50 190 GLU A C 1
ATOM 1660 O O . GLU A 1 190 ? 11.051 17.507 -61.553 1.00 64.50 190 GLU A O 1
ATOM 1665 N N . ALA A 1 191 ? 12.643 17.403 -63.155 1.00 58.69 191 ALA A N 1
ATOM 1666 C CA . ALA A 1 191 ? 12.580 18.799 -63.618 1.00 58.69 191 ALA A CA 1
ATOM 1667 C C . ALA A 1 191 ? 12.588 19.844 -62.478 1.00 58.69 191 ALA A C 1
ATOM 1669 O O . ALA A 1 191 ? 12.034 20.936 -62.601 1.00 58.69 191 ALA A O 1
ATOM 1670 N N . THR A 1 192 ? 13.178 19.489 -61.334 1.00 63.12 192 THR A N 1
ATOM 1671 C CA . THR A 1 192 ? 13.241 20.301 -60.115 1.00 63.12 192 THR A CA 1
ATOM 1672 C C . THR A 1 192 ? 14.662 20.230 -59.558 1.00 63.12 192 THR A C 1
ATOM 1674 O O . THR A 1 192 ? 15.318 19.199 -59.696 1.00 63.12 192 THR A O 1
ATOM 1677 N N . GLY A 1 193 ? 15.149 21.310 -58.939 1.00 71.94 193 GLY A N 1
ATOM 1678 C CA . GLY A 1 193 ? 16.475 21.335 -58.317 1.00 71.94 193 GLY A CA 1
ATOM 1679 C C . GLY A 1 193 ? 16.619 20.266 -57.229 1.00 71.94 193 GLY A C 1
ATOM 1680 O O . GLY A 1 193 ? 15.764 20.162 -56.349 1.00 71.94 193 GLY A O 1
ATOM 1681 N N . VAL A 1 194 ? 17.687 19.470 -57.315 1.00 80.06 194 VAL A N 1
ATOM 1682 C CA . VAL A 1 194 ? 18.121 18.538 -56.271 1.00 80.06 194 VAL A CA 1
ATOM 1683 C C . VAL A 1 194 ? 18.849 19.338 -55.195 1.00 80.06 194 VAL A C 1
ATOM 1685 O O . VAL A 1 194 ? 19.782 20.081 -55.497 1.00 80.06 194 VAL A O 1
ATOM 1688 N N . GLU A 1 195 ? 18.427 19.185 -53.946 1.00 83.88 195 GLU A N 1
ATOM 1689 C CA . GLU A 1 195 ? 19.063 19.805 -52.788 1.00 83.88 195 GLU A CA 1
ATOM 1690 C C . GLU A 1 195 ? 19.819 18.725 -52.010 1.00 83.88 195 GLU A C 1
ATOM 1692 O O . GLU A 1 195 ? 19.231 17.759 -51.526 1.00 83.88 195 GLU A O 1
ATOM 1697 N N . PHE A 1 196 ? 21.134 18.878 -51.888 1.00 82.38 196 PHE A N 1
ATOM 1698 C CA . PHE A 1 196 ? 21.942 18.060 -50.985 1.00 82.38 196 PHE A CA 1
ATOM 1699 C C . PHE A 1 196 ? 22.030 18.762 -49.635 1.00 82.38 196 PHE A C 1
ATOM 1701 O O . PHE A 1 196 ? 22.116 19.991 -49.599 1.00 82.38 196 PHE A O 1
ATOM 1708 N N . ASP A 1 197 ? 22.037 17.995 -48.545 1.00 77.81 197 ASP A N 1
ATOM 1709 C CA . ASP A 1 197 ? 22.184 18.557 -47.201 1.00 77.81 197 ASP A CA 1
ATOM 1710 C C . ASP A 1 197 ? 23.395 19.525 -47.139 1.00 77.81 197 ASP A C 1
ATOM 1712 O O . ASP A 1 197 ? 24.528 19.116 -47.446 1.00 77.81 197 ASP A O 1
ATOM 1716 N N . PRO A 1 198 ? 23.176 20.817 -46.802 1.00 59.94 198 PRO A N 1
ATOM 1717 C CA . PRO A 1 198 ? 24.204 21.860 -46.853 1.00 59.94 198 PRO A CA 1
ATOM 1718 C C . PRO A 1 198 ? 25.350 21.625 -45.872 1.00 59.94 198 PRO A C 1
ATOM 1720 O O . PRO A 1 198 ? 26.420 22.213 -46.028 1.00 59.94 198 PRO A O 1
ATOM 1723 N N . LEU A 1 199 ? 25.139 20.767 -44.875 1.00 56.31 199 LEU A N 1
ATOM 1724 C CA . LEU A 1 199 ? 26.123 20.450 -43.853 1.00 56.31 199 LEU A CA 1
ATOM 1725 C C . LEU A 1 199 ? 27.349 19.696 -44.415 1.00 56.31 199 LEU A C 1
ATOM 1727 O O . LEU A 1 199 ? 28.426 19.760 -43.827 1.00 56.31 199 LEU A O 1
ATOM 1731 N N . GLY A 1 200 ? 27.258 19.074 -45.596 1.00 57.12 200 GLY A N 1
ATOM 1732 C CA . GLY A 1 200 ? 28.387 18.338 -46.177 1.00 57.12 200 GLY A CA 1
ATOM 1733 C C . GLY A 1 200 ? 28.770 17.100 -45.355 1.00 57.12 200 GLY A C 1
ATOM 1734 O O . GLY A 1 200 ? 27.926 16.520 -44.681 1.00 57.12 200 GLY A O 1
ATOM 1735 N N . VAL A 1 201 ? 30.032 16.662 -45.438 1.00 58.34 201 VAL A N 1
ATOM 1736 C CA . VAL A 1 201 ? 30.556 15.569 -44.594 1.00 58.34 201 VAL A CA 1
ATOM 1737 C C . VAL A 1 201 ? 30.767 16.123 -43.173 1.00 58.34 201 VAL A C 1
ATOM 1739 O O . VAL A 1 201 ? 31.817 16.689 -42.879 1.00 58.34 201 VAL A O 1
ATOM 1742 N N . THR A 1 202 ? 29.754 16.036 -42.306 1.00 58.25 202 THR A N 1
ATOM 1743 C CA . THR A 1 202 ? 29.809 16.454 -40.888 1.00 58.25 202 THR A CA 1
ATOM 1744 C C . THR A 1 202 ? 30.146 15.316 -39.928 1.00 58.25 202 THR A C 1
ATOM 1746 O O . THR A 1 202 ? 30.395 14.187 -40.335 1.00 58.25 202 THR A O 1
ATOM 1749 N N . VAL A 1 203 ? 30.128 15.589 -38.621 1.00 50.62 203 VAL A N 1
ATOM 1750 C CA . VAL A 1 203 ? 30.198 14.555 -37.574 1.00 50.62 203 VAL A CA 1
ATOM 1751 C C . VAL A 1 203 ? 29.068 13.514 -37.727 1.00 50.62 203 VAL A C 1
ATOM 1753 O O . VAL A 1 203 ? 29.303 12.338 -37.484 1.00 50.62 203 VAL A O 1
ATOM 1756 N N . ASP A 1 204 ? 27.910 13.896 -38.285 1.00 57.16 204 ASP A N 1
ATOM 1757 C CA . ASP A 1 204 ? 26.780 13.001 -38.605 1.00 57.16 204 ASP A CA 1
ATOM 1758 C C . ASP A 1 204 ? 26.928 12.248 -39.949 1.00 57.16 204 ASP A C 1
ATOM 1760 O O . ASP A 1 204 ? 25.999 11.594 -40.428 1.00 57.16 204 ASP A O 1
ATOM 1764 N N . SER A 1 205 ? 28.118 12.268 -40.563 1.00 59.81 205 SER A N 1
ATOM 1765 C CA . SER A 1 205 ? 28.399 11.576 -41.837 1.00 59.81 205 SER A CA 1
ATOM 1766 C C . SER A 1 205 ? 28.222 10.061 -41.790 1.00 59.81 205 SER A C 1
ATOM 1768 O O . SER A 1 205 ? 28.273 9.411 -42.839 1.00 59.81 205 SER A O 1
ATOM 1770 N N . ALA A 1 206 ? 27.999 9.487 -40.603 1.00 65.31 206 ALA A N 1
ATOM 1771 C CA . ALA A 1 206 ? 27.535 8.115 -40.457 1.00 65.31 206 ALA A CA 1
ATOM 1772 C C . ALA A 1 206 ? 26.368 7.841 -41.394 1.00 65.31 206 ALA A C 1
ATOM 1774 O O . ALA A 1 206 ? 26.433 6.893 -42.175 1.00 65.31 206 ALA A O 1
ATOM 1775 N N . TYR A 1 207 ? 25.382 8.725 -41.438 1.00 75.69 207 TYR A N 1
ATOM 1776 C CA . TYR A 1 207 ? 24.157 8.528 -42.205 1.00 75.69 207 TYR A CA 1
ATOM 1777 C C . TYR A 1 207 ? 24.278 8.850 -43.697 1.00 75.69 207 TYR A C 1
ATOM 1779 O O . TYR A 1 207 ? 23.316 8.645 -44.426 1.00 75.69 207 TYR A O 1
ATOM 1787 N N . GLY A 1 208 ? 25.438 9.309 -44.171 1.00 85.88 208 GLY A N 1
ATOM 1788 C CA . GLY A 1 208 ? 25.628 9.783 -45.542 1.00 85.88 208 GLY A CA 1
ATOM 1789 C C . GLY A 1 208 ? 25.051 11.181 -45.793 1.00 85.88 208 GLY A C 1
ATOM 1790 O O . GLY A 1 208 ? 24.578 11.845 -44.875 1.00 85.88 208 GLY A O 1
ATOM 1791 N N . ILE A 1 209 ? 25.099 11.656 -47.042 1.00 87.75 209 ILE A N 1
ATOM 1792 C CA . ILE A 1 209 ? 24.542 12.972 -47.410 1.00 87.75 209 ILE A CA 1
ATOM 1793 C C . ILE A 1 209 ? 23.100 12.777 -47.876 1.00 87.75 209 ILE A C 1
ATOM 1795 O O . ILE A 1 209 ? 22.852 12.127 -48.893 1.00 87.75 209 ILE A O 1
ATOM 1799 N N . ALA A 1 210 ? 22.144 13.353 -47.150 1.00 88.19 210 ALA A N 1
ATOM 1800 C CA . ALA A 1 210 ? 20.740 13.309 -47.534 1.00 88.19 210 ALA A CA 1
ATOM 1801 C C . ALA A 1 210 ? 20.491 14.101 -48.830 1.00 88.19 210 ALA A C 1
ATOM 1803 O O . ALA A 1 210 ? 21.004 15.208 -49.018 1.00 88.19 210 ALA A O 1
ATOM 1804 N N . ILE A 1 211 ? 19.689 13.515 -49.717 1.00 88.12 211 ILE A N 1
ATOM 1805 C CA . ILE A 1 211 ? 19.294 14.087 -51.003 1.00 88.12 211 ILE A CA 1
ATOM 1806 C C . ILE A 1 211 ? 17.807 14.393 -50.938 1.00 88.12 211 ILE A C 1
ATOM 1808 O O . ILE A 1 211 ? 16.989 13.490 -50.746 1.00 88.12 211 ILE A O 1
ATOM 1812 N N . TYR A 1 212 ? 17.453 15.655 -51.132 1.00 86.56 212 TYR A N 1
ATOM 1813 C CA . TYR A 1 212 ? 16.083 16.130 -51.118 1.00 86.56 212 TYR A CA 1
ATOM 1814 C C . TYR A 1 212 ? 15.648 16.566 -52.513 1.00 86.56 212 TYR A C 1
ATOM 1816 O O . TYR A 1 212 ? 16.362 17.279 -53.218 1.00 86.56 212 TYR A O 1
ATOM 1824 N N . VAL A 1 213 ? 14.431 16.183 -52.893 1.00 85.44 213 VAL A N 1
ATOM 1825 C CA . VAL A 1 213 ? 13.754 16.723 -54.076 1.00 85.44 213 VAL A CA 1
ATOM 1826 C C . VAL A 1 213 ? 12.378 17.215 -53.655 1.00 85.44 213 VAL A C 1
ATOM 1828 O O . VAL A 1 213 ? 11.650 16.525 -52.938 1.00 85.44 213 VAL A O 1
ATOM 1831 N N . ARG A 1 214 ? 12.029 18.456 -54.024 1.00 83.75 214 ARG A N 1
ATOM 1832 C CA . ARG A 1 214 ? 10.777 19.116 -53.592 1.00 83.75 214 ARG A CA 1
ATOM 1833 C C . ARG A 1 214 ? 10.572 19.059 -52.067 1.00 83.75 214 ARG A C 1
ATOM 1835 O O . ARG A 1 214 ? 9.454 18.850 -51.594 1.00 83.75 214 ARG A O 1
ATOM 1842 N N . ARG A 1 215 ? 11.658 19.239 -51.300 1.00 82.31 215 ARG A N 1
ATOM 1843 C CA . ARG A 1 215 ? 11.696 19.175 -49.822 1.00 82.31 215 ARG A CA 1
ATOM 1844 C C . ARG A 1 215 ? 11.310 17.816 -49.218 1.00 82.31 215 ARG A C 1
ATOM 1846 O O . ARG A 1 215 ? 10.935 17.748 -48.051 1.00 82.31 215 ARG A O 1
ATOM 1853 N N . ARG A 1 216 ? 11.376 16.729 -49.992 1.00 85.31 216 ARG A N 1
ATOM 1854 C CA . ARG A 1 216 ? 11.186 15.353 -49.508 1.00 85.31 216 ARG A CA 1
ATOM 1855 C C . ARG A 1 216 ? 12.482 14.571 -49.652 1.00 85.31 216 ARG A C 1
ATOM 1857 O O . ARG A 1 216 ? 13.176 14.745 -50.649 1.00 85.31 216 ARG A O 1
ATOM 1864 N N . LEU A 1 217 ? 12.789 13.724 -48.668 1.00 87.62 217 LEU A N 1
ATOM 1865 C CA . LEU A 1 217 ? 13.959 12.849 -48.717 1.00 87.62 217 LEU A CA 1
ATOM 1866 C C . LEU A 1 217 ? 13.792 11.872 -49.884 1.00 87.62 217 LEU A C 1
ATOM 1868 O O . LEU A 1 217 ? 12.907 11.018 -49.864 1.00 87.62 217 LEU A O 1
ATOM 1872 N N . HIS A 1 218 ? 14.626 12.043 -50.900 1.00 87.69 218 HIS A N 1
ATOM 1873 C CA . HIS A 1 218 ? 14.630 11.233 -52.107 1.00 87.69 218 HIS A CA 1
ATOM 1874 C C . HIS A 1 218 ? 15.621 10.076 -51.987 1.00 87.69 218 HIS A C 1
ATOM 1876 O O . HIS A 1 218 ? 15.341 8.985 -52.463 1.00 87.69 218 HIS A O 1
ATOM 1882 N N . GLY A 1 219 ? 16.767 10.285 -51.341 1.00 89.44 219 GLY A N 1
ATOM 1883 C CA . GLY A 1 219 ? 17.788 9.253 -51.210 1.00 89.44 219 GLY A CA 1
ATOM 1884 C C . GLY A 1 219 ? 18.930 9.668 -50.309 1.00 89.44 219 GLY A C 1
ATOM 1885 O O . GLY A 1 219 ? 18.948 10.777 -49.773 1.00 89.44 219 GLY A O 1
ATOM 1886 N N . VAL A 1 220 ? 19.883 8.762 -50.149 1.00 90.94 220 VAL A N 1
ATOM 1887 C CA . VAL A 1 220 ? 21.063 8.984 -49.316 1.00 90.94 220 VAL A CA 1
ATOM 1888 C C . VAL A 1 220 ? 22.312 8.683 -50.122 1.00 90.94 220 VAL A C 1
ATOM 1890 O O . VAL A 1 220 ? 22.453 7.607 -50.701 1.00 90.94 220 VAL A O 1
ATOM 1893 N N . LEU A 1 221 ? 23.225 9.644 -50.162 1.00 90.50 221 LEU A N 1
ATOM 1894 C CA . LEU A 1 221 ? 24.507 9.513 -50.828 1.00 90.50 221 LEU A CA 1
ATOM 1895 C C . LEU A 1 221 ? 25.526 8.886 -49.880 1.00 90.50 221 LEU A C 1
ATOM 1897 O O . LEU A 1 221 ? 25.837 9.451 -48.830 1.00 90.50 221 LEU A O 1
ATOM 1901 N N . ARG A 1 222 ? 26.071 7.748 -50.300 1.00 90.19 222 ARG A N 1
ATOM 1902 C CA . ARG A 1 222 ? 27.228 7.063 -49.722 1.00 90.19 222 ARG A CA 1
ATOM 1903 C C . ARG A 1 222 ? 27.172 6.948 -48.186 1.00 90.19 222 ARG A C 1
ATOM 1905 O O . ARG A 1 222 ? 28.081 7.413 -47.501 1.00 90.19 222 ARG A O 1
ATOM 1912 N N . PRO A 1 223 ? 26.120 6.336 -47.619 1.00 90.06 223 PRO A N 1
ATOM 1913 C CA . PRO A 1 223 ? 26.064 6.064 -46.188 1.00 90.06 223 PRO A CA 1
ATOM 1914 C C . PRO A 1 223 ? 27.180 5.103 -45.772 1.00 90.06 223 PRO A C 1
ATOM 1916 O O . PRO A 1 223 ? 27.651 4.300 -46.579 1.00 90.06 223 PRO A O 1
ATOM 1919 N N . SER A 1 224 ? 27.594 5.179 -44.508 1.00 88.69 224 SER A N 1
ATOM 1920 C CA . SER A 1 224 ? 28.517 4.202 -43.925 1.00 88.69 224 SER A CA 1
ATOM 1921 C C . SER A 1 224 ? 27.857 2.817 -43.848 1.00 88.69 224 SER A C 1
ATOM 1923 O O . SER A 1 224 ? 26.692 2.733 -43.452 1.00 88.69 224 SER A O 1
ATOM 1925 N N . PRO A 1 225 ? 28.579 1.712 -44.119 1.00 89.06 225 PRO A N 1
ATOM 1926 C CA . PRO A 1 225 ? 28.060 0.363 -43.886 1.00 89.06 225 PRO A CA 1
ATOM 1927 C C . PRO A 1 225 ? 27.535 0.154 -42.452 1.00 89.06 225 PRO A C 1
ATOM 1929 O O . PRO A 1 225 ? 26.559 -0.565 -42.241 1.00 89.06 225 PRO A O 1
ATOM 1932 N N . ALA A 1 226 ? 28.152 0.819 -41.466 1.00 87.12 226 ALA A N 1
ATOM 1933 C CA . ALA A 1 226 ? 27.805 0.694 -40.049 1.00 87.12 226 ALA A CA 1
ATOM 1934 C C . ALA A 1 226 ? 26.463 1.354 -39.672 1.00 87.12 226 ALA A C 1
ATOM 1936 O O . ALA A 1 226 ? 25.857 0.965 -38.679 1.00 87.12 226 ALA A O 1
ATOM 1937 N N . SER A 1 227 ? 25.974 2.318 -40.458 1.00 85.31 227 SER A N 1
ATOM 1938 C CA . SER A 1 227 ? 24.763 3.098 -40.150 1.00 85.31 227 SER A CA 1
ATOM 1939 C C . SER A 1 227 ? 23.536 2.683 -40.970 1.00 85.31 227 SER A C 1
ATOM 1941 O O . SER A 1 227 ? 22.447 3.229 -40.776 1.00 85.31 227 SER A O 1
ATOM 1943 N N . LEU A 1 228 ? 23.680 1.708 -41.879 1.00 87.44 228 LEU A N 1
ATOM 1944 C CA . LEU A 1 228 ? 22.625 1.287 -42.810 1.00 87.44 228 LEU A CA 1
ATOM 1945 C C . LEU A 1 228 ? 21.309 0.920 -42.112 1.00 87.44 228 LEU A C 1
ATOM 1947 O O . LEU A 1 228 ? 20.238 1.247 -42.620 1.00 87.44 228 LEU A O 1
ATOM 1951 N N . GLY A 1 229 ? 21.380 0.303 -40.927 1.00 83.62 229 GLY A N 1
ATOM 1952 C CA . GLY A 1 229 ? 20.204 -0.096 -40.144 1.00 83.62 229 GLY A CA 1
ATOM 1953 C C . GLY A 1 229 ? 19.354 1.070 -39.620 1.00 83.62 229 GLY A C 1
ATOM 1954 O O . GLY A 1 229 ? 18.221 0.854 -39.197 1.00 83.62 229 GLY A O 1
ATOM 1955 N N . ARG A 1 230 ? 19.873 2.303 -39.658 1.00 81.56 230 ARG A N 1
ATOM 1956 C CA . ARG A 1 230 ? 19.161 3.520 -39.239 1.00 81.56 230 ARG A CA 1
ATOM 1957 C C . ARG A 1 230 ? 18.538 4.283 -40.415 1.00 81.56 230 ARG A C 1
ATOM 1959 O O . ARG A 1 230 ? 17.781 5.228 -40.196 1.00 81.56 230 ARG A O 1
ATOM 1966 N N . LEU A 1 231 ? 18.840 3.899 -41.658 1.00 84.50 231 LEU A N 1
ATOM 1967 C CA . LEU A 1 231 ? 18.309 4.572 -42.841 1.00 84.50 231 LEU A CA 1
ATOM 1968 C C . LEU A 1 231 ? 16.833 4.217 -43.073 1.00 84.50 231 LEU A C 1
ATOM 1970 O O . LEU A 1 231 ? 16.435 3.067 -42.867 1.00 84.50 231 LEU A O 1
ATOM 1974 N N . PRO A 1 232 ? 16.010 5.153 -43.584 1.00 84.69 232 PRO A N 1
ATOM 1975 C CA . PRO A 1 232 ? 14.639 4.843 -43.967 1.00 84.69 232 PRO A CA 1
ATOM 1976 C C . PRO A 1 232 ? 14.596 3.679 -44.974 1.00 84.69 232 PRO A C 1
ATOM 1978 O O . PRO A 1 232 ? 15.349 3.691 -45.949 1.00 84.69 232 PRO A O 1
ATOM 1981 N N . PRO A 1 233 ? 13.712 2.680 -44.807 1.00 82.88 233 PRO A N 1
ATOM 1982 C CA . PRO A 1 233 ? 13.749 1.454 -45.611 1.00 82.88 233 PRO A CA 1
ATOM 1983 C C . PRO A 1 233 ? 13.326 1.651 -47.075 1.00 82.88 233 PRO A C 1
ATOM 1985 O O . PRO A 1 233 ? 13.538 0.766 -47.895 1.00 82.88 233 PRO A O 1
ATOM 1988 N N . VAL A 1 234 ? 12.728 2.797 -47.410 1.00 85.62 234 VAL A N 1
ATOM 1989 C CA . VAL A 1 234 ? 12.100 3.057 -48.719 1.00 85.62 234 VAL A CA 1
ATOM 1990 C C . VAL A 1 234 ? 13.007 3.860 -49.654 1.00 85.62 234 VAL A C 1
ATOM 1992 O O . VAL A 1 234 ? 12.758 3.916 -50.854 1.00 85.62 234 VAL A O 1
ATOM 1995 N N . VAL A 1 235 ? 14.058 4.496 -49.127 1.00 88.19 235 VAL A N 1
ATOM 1996 C CA . VAL A 1 235 ? 14.878 5.411 -49.930 1.00 88.19 235 VAL A CA 1
ATOM 1997 C C . VAL A 1 235 ? 16.040 4.673 -50.612 1.00 88.19 235 VAL A C 1
ATOM 1999 O O . VAL A 1 235 ? 16.651 3.800 -49.975 1.00 88.19 235 VAL A O 1
ATOM 2002 N N . PRO A 1 236 ? 16.349 4.988 -51.886 1.00 91.50 236 PRO A N 1
ATOM 2003 C CA . PRO A 1 236 ? 17.544 4.510 -52.565 1.00 91.50 236 PRO A CA 1
ATOM 2004 C C . PRO A 1 236 ? 18.817 5.070 -51.929 1.00 91.50 236 PRO A C 1
ATOM 2006 O O . PRO A 1 236 ? 18.844 6.170 -51.364 1.00 91.50 236 PRO A O 1
ATOM 2009 N N . VAL A 1 237 ? 19.883 4.289 -52.059 1.00 92.56 237 VAL A N 1
ATOM 2010 C CA . VAL A 1 237 ? 21.231 4.620 -51.618 1.00 92.56 237 VAL A CA 1
ATOM 2011 C C . VAL A 1 237 ? 22.136 4.726 -52.835 1.00 92.56 237 VAL A C 1
ATOM 2013 O O . VAL A 1 237 ? 22.215 3.803 -53.639 1.00 92.56 237 VAL A O 1
ATOM 2016 N N . TYR A 1 238 ? 22.829 5.850 -52.954 1.00 92.50 238 TYR A N 1
ATOM 2017 C CA . TYR A 1 238 ? 23.673 6.177 -54.095 1.00 92.50 238 TYR A CA 1
ATOM 2018 C C . TYR A 1 238 ? 25.147 6.045 -53.713 1.00 92.50 238 TYR A C 1
ATOM 2020 O O . TYR A 1 238 ? 25.592 6.705 -52.778 1.00 92.50 238 TYR A O 1
ATOM 2028 N N . VAL A 1 239 ? 25.914 5.218 -54.416 1.00 92.25 239 VAL A N 1
ATOM 2029 C CA . VAL A 1 239 ? 27.340 4.964 -54.134 1.00 92.25 239 VAL A CA 1
ATOM 2030 C C . VAL A 1 239 ? 28.202 5.150 -55.373 1.00 92.25 239 VAL A C 1
ATOM 2032 O O . VAL A 1 239 ? 27.705 5.226 -56.494 1.00 92.25 239 VAL A O 1
ATOM 2035 N N . ARG A 1 240 ? 29.517 5.245 -55.184 1.00 91.19 240 ARG A N 1
ATOM 2036 C CA . ARG A 1 240 ? 30.439 5.602 -56.261 1.00 91.19 240 ARG A CA 1
ATOM 2037 C C . ARG A 1 240 ? 30.547 4.515 -57.333 1.00 91.19 240 ARG A C 1
ATOM 2039 O O . ARG A 1 240 ? 30.500 4.833 -58.519 1.00 91.19 240 ARG A O 1
ATOM 2046 N N . ASN A 1 241 ? 30.684 3.253 -56.933 1.00 90.12 241 ASN A N 1
ATOM 2047 C CA . ASN A 1 241 ? 30.961 2.137 -57.840 1.00 90.12 241 ASN A CA 1
ATOM 2048 C C . ASN A 1 241 ? 30.475 0.786 -57.290 1.00 90.12 241 ASN A C 1
ATOM 2050 O O . ASN A 1 241 ? 29.963 0.694 -56.172 1.00 90.12 241 ASN A O 1
ATOM 2054 N N . ALA A 1 242 ? 30.643 -0.264 -58.097 1.00 90.31 242 ALA A N 1
ATOM 2055 C CA . ALA A 1 242 ? 30.238 -1.624 -57.758 1.00 90.31 242 ALA A CA 1
ATOM 2056 C C . ALA A 1 242 ? 30.932 -2.186 -56.498 1.00 90.31 242 ALA A C 1
ATOM 2058 O O . ALA A 1 242 ? 30.319 -2.975 -55.778 1.00 90.31 242 ALA A O 1
ATOM 2059 N N . ARG A 1 243 ? 32.173 -1.770 -56.194 1.00 90.31 243 ARG A N 1
ATOM 2060 C CA . ARG A 1 243 ? 32.884 -2.177 -54.969 1.00 90.31 243 ARG A CA 1
ATOM 2061 C C . ARG A 1 243 ? 32.170 -1.642 -53.730 1.00 90.31 243 ARG A C 1
ATOM 2063 O O . ARG A 1 243 ? 31.811 -2.429 -52.859 1.00 90.31 243 ARG A O 1
ATOM 2070 N N . GLU A 1 244 ? 31.895 -0.338 -53.679 1.00 90.81 244 GLU A N 1
ATOM 2071 C CA . GLU A 1 244 ? 31.146 0.259 -52.565 1.00 90.81 244 GLU A CA 1
ATOM 2072 C C . GLU A 1 244 ? 29.740 -0.348 -52.443 1.00 90.81 244 GLU A C 1
ATOM 2074 O O . GLU A 1 244 ? 29.275 -0.624 -51.339 1.00 90.81 244 GLU A O 1
ATOM 2079 N N . ALA A 1 245 ? 29.073 -0.620 -53.571 1.00 91.69 245 ALA A N 1
ATOM 2080 C CA . ALA A 1 245 ? 27.771 -1.282 -53.569 1.00 91.69 245 ALA A CA 1
ATOM 2081 C C . ALA A 1 245 ? 27.834 -2.682 -52.936 1.00 91.69 245 ALA A C 1
ATOM 2083 O O . ALA A 1 245 ? 26.982 -3.032 -52.118 1.00 91.69 245 ALA A O 1
ATOM 2084 N N . HIS A 1 246 ? 28.864 -3.464 -53.267 1.00 92.69 246 HIS A N 1
ATOM 2085 C CA . HIS A 1 246 ? 29.093 -4.779 -52.675 1.00 92.69 246 HIS A CA 1
ATOM 2086 C C . HIS A 1 246 ? 29.403 -4.695 -51.174 1.00 92.69 246 HIS A C 1
ATOM 2088 O O . HIS A 1 246 ? 28.867 -5.479 -50.390 1.00 92.69 246 HIS A O 1
ATOM 2094 N N . GLU A 1 247 ? 30.212 -3.719 -50.753 1.00 90.94 247 GLU A N 1
ATOM 2095 C CA . GLU A 1 247 ? 30.532 -3.492 -49.341 1.00 90.94 247 GLU A CA 1
ATOM 2096 C C . GLU A 1 247 ? 29.274 -3.151 -48.521 1.00 90.94 247 GLU A C 1
ATOM 2098 O O . GLU A 1 247 ? 29.104 -3.691 -47.429 1.00 90.94 247 GLU A O 1
ATOM 2103 N N . LEU A 1 248 ? 28.326 -2.373 -49.064 1.00 91.00 248 LEU A N 1
ATOM 2104 C CA . LEU A 1 248 ? 27.043 -2.113 -48.394 1.00 91.00 248 LEU A CA 1
ATOM 2105 C C . LEU A 1 248 ? 26.133 -3.347 -48.361 1.00 91.00 248 LEU A C 1
ATOM 2107 O O . LEU A 1 248 ? 25.574 -3.670 -47.313 1.00 91.00 248 LEU A O 1
ATOM 2111 N N . VAL A 1 249 ? 25.995 -4.059 -49.480 1.00 92.50 249 VAL A N 1
ATOM 2112 C CA . VAL A 1 249 ? 25.127 -5.246 -49.580 1.00 92.50 249 VAL A CA 1
ATOM 2113 C C . VAL A 1 249 ? 25.621 -6.393 -48.696 1.00 92.50 249 VAL A C 1
ATOM 2115 O O . VAL A 1 249 ? 24.811 -7.087 -48.081 1.00 92.50 249 VAL A O 1
ATOM 2118 N N . SER A 1 250 ? 26.938 -6.575 -48.577 1.00 91.69 250 SER A N 1
ATOM 2119 C CA . SER A 1 250 ? 27.528 -7.660 -47.780 1.00 91.69 250 SER A CA 1
ATOM 2120 C C . SER A 1 250 ? 27.219 -7.560 -46.280 1.00 91.69 250 SER A C 1
ATOM 2122 O O . SER A 1 250 ? 27.277 -8.569 -45.580 1.00 91.69 250 SER A O 1
ATOM 2124 N N . THR A 1 251 ? 26.803 -6.385 -45.789 1.00 87.88 251 THR A N 1
ATOM 2125 C CA . THR A 1 251 ? 26.329 -6.208 -44.405 1.00 87.88 251 THR A CA 1
ATOM 2126 C C . THR A 1 251 ? 25.004 -6.916 -44.109 1.00 87.88 251 THR A C 1
ATOM 2128 O O . THR A 1 251 ? 24.680 -7.125 -42.943 1.00 87.88 251 THR A O 1
ATOM 2131 N N . GLY A 1 252 ? 24.207 -7.241 -45.135 1.00 87.00 252 GLY A N 1
ATOM 2132 C CA . GLY A 1 252 ? 22.853 -7.785 -44.983 1.00 87.00 252 GLY A CA 1
ATOM 2133 C C . GLY A 1 252 ? 21.809 -6.783 -44.467 1.00 87.00 252 GLY A C 1
ATOM 2134 O O . GLY A 1 252 ? 20.647 -7.150 -44.310 1.00 87.00 252 GLY A O 1
ATOM 2135 N N . ASN A 1 253 ? 22.191 -5.522 -44.230 1.00 87.94 253 ASN A N 1
ATOM 2136 C CA . ASN A 1 253 ? 21.317 -4.488 -43.662 1.00 87.94 253 ASN A CA 1
ATOM 2137 C C . ASN A 1 253 ? 20.596 -3.636 -44.722 1.00 87.94 253 ASN A C 1
ATOM 2139 O O . ASN A 1 253 ? 19.825 -2.740 -44.378 1.00 87.94 253 ASN A O 1
ATOM 2143 N N . ILE A 1 254 ? 20.843 -3.890 -46.010 1.00 90.31 254 ILE A N 1
ATOM 2144 C CA . ILE A 1 254 ? 20.217 -3.181 -47.126 1.00 90.31 254 ILE A CA 1
ATOM 2145 C C . ILE A 1 254 ? 19.847 -4.155 -48.245 1.00 90.31 254 ILE A C 1
ATOM 2147 O O . ILE A 1 254 ? 20.589 -5.084 -48.553 1.00 90.31 254 ILE A O 1
ATOM 2151 N N . ASP A 1 255 ? 18.687 -3.926 -48.859 1.00 90.50 255 ASP A N 1
ATOM 2152 C CA . ASP A 1 255 ? 18.268 -4.641 -50.063 1.00 90.50 255 ASP A CA 1
ATOM 2153 C C . ASP A 1 255 ? 19.148 -4.203 -51.254 1.00 90.50 255 ASP A C 1
ATOM 2155 O O . ASP A 1 255 ? 19.207 -2.998 -51.533 1.00 90.50 255 ASP A O 1
ATOM 2159 N N . PRO A 1 256 ? 19.804 -5.134 -51.977 1.00 91.06 256 PRO A N 1
ATOM 2160 C CA . PRO A 1 256 ? 20.589 -4.822 -53.172 1.00 91.06 256 PRO A CA 1
ATOM 2161 C C . PRO A 1 256 ? 19.850 -3.965 -54.203 1.00 91.06 256 PRO A C 1
ATOM 2163 O O . PRO A 1 256 ? 20.469 -3.118 -54.840 1.00 91.06 256 PRO A O 1
ATOM 2166 N N . ALA A 1 257 ? 18.528 -4.126 -54.341 1.00 91.62 257 ALA A N 1
ATOM 2167 C CA . ALA A 1 257 ? 17.725 -3.359 -55.295 1.00 91.62 257 ALA A CA 1
ATOM 2168 C C . ALA A 1 257 ? 17.662 -1.854 -54.975 1.00 91.62 257 ALA A C 1
ATOM 2170 O O . ALA A 1 257 ? 17.299 -1.048 -55.832 1.00 91.62 257 ALA A O 1
ATOM 2171 N N . ARG A 1 258 ? 18.007 -1.462 -53.742 1.00 91.38 258 ARG A N 1
ATOM 2172 C CA . ARG A 1 258 ? 18.029 -0.063 -53.295 1.00 91.38 258 ARG A CA 1
ATOM 2173 C C . ARG A 1 258 ? 19.366 0.624 -53.547 1.00 91.38 258 ARG A C 1
ATOM 2175 O O . ARG A 1 258 ? 19.435 1.841 -53.393 1.00 91.38 258 ARG A O 1
ATOM 2182 N N . VAL A 1 259 ? 20.415 -0.124 -53.882 1.00 92.69 259 VAL A N 1
ATOM 2183 C CA . VAL A 1 259 ? 21.766 0.414 -54.052 1.00 92.69 259 VAL A CA 1
ATOM 2184 C C . VAL A 1 259 ? 22.002 0.738 -55.523 1.00 92.69 259 VAL A C 1
ATOM 2186 O O . VAL A 1 259 ? 21.990 -0.141 -56.378 1.00 92.69 259 VAL A O 1
ATOM 2189 N N . VAL A 1 260 ? 22.227 2.015 -55.816 1.00 91.94 260 VAL A N 1
ATOM 2190 C CA . VAL A 1 260 ? 22.512 2.532 -57.157 1.00 91.94 260 VAL A CA 1
ATOM 2191 C C . VAL A 1 260 ? 23.964 2.998 -57.193 1.00 91.94 260 VAL A C 1
ATOM 2193 O O . VAL A 1 260 ? 24.360 3.837 -56.384 1.00 91.94 260 VAL A O 1
ATOM 2196 N N . HIS A 1 261 ? 24.759 2.471 -58.122 1.00 92.25 261 HIS A N 1
ATOM 2197 C CA . HIS A 1 261 ? 26.153 2.871 -58.321 1.00 92.25 261 HIS A CA 1
ATOM 2198 C C . HIS A 1 261 ? 26.357 3.556 -59.676 1.00 92.25 261 HIS A C 1
ATOM 2200 O O . HIS A 1 261 ? 25.590 3.329 -60.609 1.00 92.25 261 HIS A O 1
ATOM 2206 N N . PHE A 1 262 ? 27.394 4.393 -59.778 1.00 88.81 262 PHE A N 1
ATOM 2207 C CA . PHE A 1 262 ? 27.686 5.207 -60.971 1.00 88.81 262 PHE A CA 1
ATOM 2208 C C . PHE A 1 262 ? 28.993 4.819 -61.678 1.00 88.81 262 PHE A C 1
ATOM 2210 O O . PHE A 1 262 ? 29.474 5.569 -62.522 1.00 88.81 262 PHE A O 1
ATOM 2217 N N . ASP A 1 263 ? 29.577 3.670 -61.318 1.00 87.94 263 ASP A N 1
ATOM 2218 C CA . ASP A 1 263 ? 30.810 3.112 -61.903 1.00 87.94 263 ASP A CA 1
ATOM 2219 C C . ASP A 1 263 ? 31.969 4.113 -62.027 1.00 87.94 263 ASP A C 1
ATOM 2221 O O . ASP A 1 263 ? 32.779 4.073 -62.953 1.00 87.94 263 ASP A O 1
ATOM 2225 N N . LEU A 1 264 ? 32.073 5.021 -61.056 1.00 86.88 264 LEU A N 1
ATOM 2226 C CA . LEU A 1 264 ? 33.151 5.997 -61.005 1.00 86.88 264 LEU A CA 1
ATOM 2227 C C . LEU A 1 264 ? 34.471 5.317 -60.565 1.00 86.88 264 LEU A C 1
ATOM 2229 O O . LEU A 1 264 ? 34.445 4.434 -59.702 1.00 86.88 264 LEU A O 1
ATOM 2233 N N . PRO A 1 265 ? 35.644 5.750 -61.073 1.00 81.75 265 PRO A N 1
ATOM 2234 C CA . PRO A 1 265 ? 36.915 5.037 -60.883 1.00 81.75 265 PRO A CA 1
ATOM 2235 C C . PRO A 1 265 ? 37.297 4.769 -59.417 1.00 81.75 265 PRO A C 1
ATOM 2237 O O . PRO A 1 265 ? 37.165 5.655 -58.567 1.00 81.75 265 PRO A O 1
ATOM 2240 N N . ASP A 1 266 ? 37.835 3.584 -59.122 1.00 71.88 266 ASP A N 1
ATOM 2241 C CA . ASP A 1 266 ? 38.450 3.268 -57.826 1.00 71.88 266 ASP A CA 1
ATOM 2242 C C . ASP A 1 266 ? 39.818 3.943 -57.694 1.00 71.88 266 ASP A C 1
ATOM 2244 O O . ASP A 1 266 ? 40.652 3.878 -58.598 1.00 71.88 266 ASP A O 1
ATOM 2248 N N . HIS A 1 267 ? 40.083 4.597 -56.561 1.00 62.47 267 HIS A N 1
ATOM 2249 C CA . HIS A 1 267 ? 41.294 5.413 -56.439 1.00 62.47 267 HIS A CA 1
ATOM 2250 C C . HIS A 1 267 ? 42.563 4.651 -56.033 1.00 62.47 267 HIS A C 1
ATOM 2252 O O . HIS A 1 267 ? 43.644 5.226 -56.148 1.00 62.47 267 HIS A O 1
ATOM 2258 N N . GLU A 1 268 ? 42.493 3.359 -55.686 1.00 54.66 268 GLU A N 1
ATOM 2259 C CA . GLU A 1 268 ? 43.711 2.536 -55.535 1.00 54.66 268 GLU A CA 1
ATOM 2260 C C . GLU A 1 268 ? 44.501 2.408 -56.857 1.00 54.66 268 GLU A C 1
ATOM 2262 O O . GLU A 1 268 ? 45.675 2.051 -56.839 1.00 54.66 268 GLU A O 1
ATOM 2267 N N . GLN A 1 269 ? 43.903 2.770 -58.001 1.00 50.03 269 GLN A N 1
ATOM 2268 C CA . GLN A 1 269 ? 44.538 2.676 -59.319 1.00 50.03 269 GLN A CA 1
ATOM 2269 C C . GLN A 1 269 ? 45.141 3.986 -59.862 1.00 50.03 269 GLN A C 1
ATOM 2271 O O . GLN A 1 269 ? 45.848 3.926 -60.861 1.00 50.03 269 GLN A O 1
ATOM 2276 N N . MET A 1 270 ? 44.939 5.155 -59.230 1.00 45.66 270 MET A N 1
ATOM 2277 C CA . MET A 1 270 ? 45.570 6.413 -59.707 1.00 45.66 270 MET A CA 1
ATOM 2278 C C . MET A 1 270 ? 46.793 6.858 -58.896 1.00 45.66 270 MET A C 1
ATOM 2280 O O . MET A 1 270 ? 47.385 7.879 -59.219 1.00 45.66 270 MET A O 1
ATOM 2284 N N . SER A 1 271 ? 47.194 6.114 -57.860 1.00 41.59 271 SER A N 1
ATOM 2285 C CA . SER A 1 271 ? 48.449 6.383 -57.134 1.00 41.59 271 SER A CA 1
ATOM 2286 C C . SER A 1 271 ? 49.661 5.638 -57.725 1.00 41.59 271 SER A C 1
ATOM 2288 O O . SER A 1 271 ? 50.740 5.668 -57.138 1.00 41.59 271 SER A O 1
ATOM 2290 N N . LEU A 1 272 ? 49.472 4.952 -58.860 1.00 41.28 272 LEU A N 1
ATOM 2291 C CA . LEU A 1 272 ? 50.466 4.140 -59.579 1.00 41.28 272 LEU A CA 1
ATOM 2292 C C . LEU A 1 272 ? 50.714 4.620 -61.025 1.00 41.28 272 LEU A C 1
ATOM 2294 O O . LEU A 1 272 ? 51.334 3.895 -61.803 1.00 41.28 272 LEU A O 1
ATOM 2298 N N . MET A 1 273 ? 50.256 5.826 -61.381 1.00 34.91 273 MET A N 1
ATOM 2299 C CA . MET A 1 273 ? 50.642 6.519 -62.619 1.00 34.91 273 MET A CA 1
ATOM 2300 C C . MET A 1 273 ? 51.434 7.782 -62.311 1.00 34.91 273 MET A C 1
ATOM 2302 O O . MET A 1 273 ? 51.019 8.518 -61.389 1.00 34.91 273 MET A O 1
#

Organism: NCBI:txid47866

Radius of gyration: 73.63 Å; chains: 1; bounding box: 149×36×171 Å

Secondary structure (DSSP, 8-state):
--HHHHHHHHHHS-EEEEE--GGG-EEEEGGGTEEEE-SEEEEEHHHHHHHHHHHHHHHHHHHHHHHHHHHHHHHHHHHHHHHHHHHHHHHHHHHHHHHHHHHHHHHHHHHHHHHHHHHHHHHHHHHHHHHHHHHHHHHHHHHHHHHHHHHHHHHHHHHHHHHHHHHHTS-HHHHHHHHHHHHHHHHHHH-S-EEE-TT-S-TTGGG-EEEEETTEEEEEES--GGGGGGS-TTS-EEESSHHHHHHHHTTSSS-GGGEEE--PPPGGGSS--

pLDDT: mean 84.7, std 11.89, range [34.91, 95.75]